Protein AF-A0A9E4ITC6-F1 (afdb_monomer)

Secondary structure (DSSP, 8-state):
-PPPPGGGHHHHHHHHHHHT-SSS-EEEEEE-TT-SSSEEEEEEESSEEEEEE-GGG--EEEEEE-S---S-HHHHHHHHHHHHHHHHHHHHT-TTT-TT-------SEEEEE---TTTS-SSHHHHHHHHHHHHHHHHHHH-SS-EEEE-SS-SS-EEEEE-SS---HHHHHHHH-

Mean predicted aligned error: 4.06 Å

Structure (mmCIF, N/CA/C/O backbone):
data_AF-A0A9E4ITC6-F1
#
_entry.id   AF-A0A9E4ITC6-F1
#
loop_
_atom_site.group_PDB
_atom_site.id
_atom_site.type_symbol
_atom_site.label_atom_id
_atom_site.label_alt_id
_atom_site.label_comp_id
_atom_site.label_asym_id
_atom_site.label_entity_id
_atom_site.label_seq_id
_atom_site.pdbx_PDB_ins_code
_atom_site.Cartn_x
_atom_site.Cartn_y
_atom_site.Cartn_z
_atom_site.occupancy
_atom_site.B_iso_or_equiv
_atom_site.auth_seq_id
_atom_site.auth_comp_id
_atom_site.auth_asym_id
_atom_site.auth_atom_id
_atom_site.pdbx_PDB_model_num
ATOM 1 N N . PRO A 1 1 ? -21.210 -5.929 5.400 1.00 44.38 1 PRO A N 1
ATOM 2 C CA . PRO A 1 1 ? -20.185 -5.189 6.175 1.00 44.38 1 PRO A CA 1
ATOM 3 C C . PRO A 1 1 ? -20.328 -3.692 5.903 1.00 44.38 1 PRO A C 1
ATOM 5 O O . PRO A 1 1 ? -20.248 -3.284 4.749 1.00 44.38 1 PRO A O 1
ATOM 8 N N . GLN A 1 2 ? -20.643 -2.904 6.929 1.00 49.25 2 GLN A N 1
ATOM 9 C CA . GLN A 1 2 ? -20.711 -1.452 6.792 1.00 49.25 2 GLN A CA 1
ATOM 10 C C . GLN A 1 2 ? -19.289 -0.953 6.517 1.00 49.25 2 GLN A C 1
ATOM 12 O O . GLN A 1 2 ? -18.384 -1.233 7.300 1.00 49.25 2 GLN A O 1
ATOM 17 N N . ALA A 1 3 ? -19.074 -0.332 5.356 1.00 65.19 3 ALA A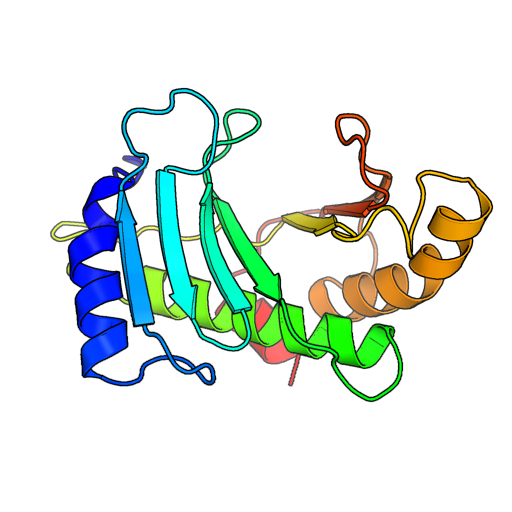 N 1
ATOM 18 C CA . ALA A 1 3 ? -17.779 0.234 5.008 1.00 65.19 3 ALA A CA 1
ATOM 19 C C . ALA A 1 3 ? -17.416 1.306 6.046 1.00 65.19 3 ALA A C 1
ATOM 21 O O . ALA A 1 3 ? -18.260 2.129 6.403 1.00 65.19 3 ALA A O 1
ATOM 22 N N . VAL A 1 4 ? -16.179 1.271 6.542 1.00 74.25 4 VAL A N 1
ATOM 23 C CA . VAL A 1 4 ? -15.629 2.337 7.385 1.00 74.25 4 VAL A CA 1
ATOM 24 C C . VAL A 1 4 ? -15.708 3.633 6.588 1.00 74.25 4 VAL A C 1
ATOM 26 O O . VAL A 1 4 ? -15.171 3.704 5.482 1.00 74.25 4 VAL A O 1
ATOM 2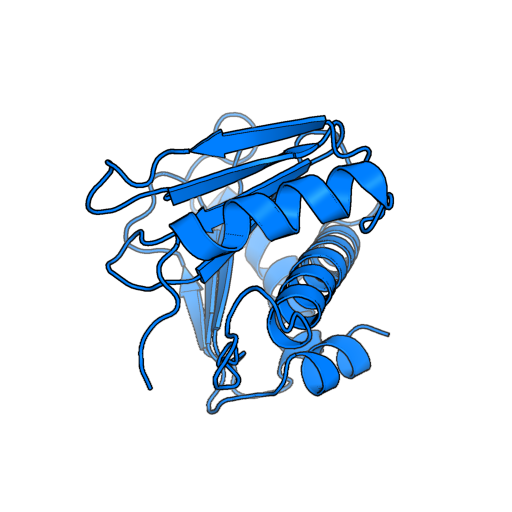9 N N . ALA A 1 5 ? -16.382 4.651 7.125 1.00 85.38 5 ALA A N 1
ATOM 30 C CA . ALA A 1 5 ? -16.365 5.970 6.507 1.00 85.38 5 ALA A CA 1
ATOM 31 C C . ALA A 1 5 ? -14.914 6.481 6.505 1.00 85.38 5 ALA A C 1
ATOM 33 O O . ALA A 1 5 ? -14.310 6.509 7.579 1.00 85.38 5 ALA A O 1
ATOM 34 N N . PRO A 1 6 ? -14.340 6.905 5.365 1.00 86.75 6 PRO A N 1
ATOM 35 C CA . PRO A 1 6 ? -12.931 7.288 5.311 1.00 86.75 6 PRO A CA 1
ATOM 36 C C . PRO A 1 6 ? -12.544 8.349 6.349 1.00 86.75 6 PRO A C 1
ATOM 38 O O . PRO A 1 6 ? -11.506 8.227 6.983 1.00 86.75 6 PRO A O 1
ATOM 41 N N . GLY A 1 7 ? -13.408 9.328 6.635 1.00 88.75 7 GLY A N 1
ATOM 42 C CA . GLY A 1 7 ? -13.143 10.339 7.669 1.00 88.75 7 GLY A CA 1
ATOM 43 C C . GLY A 1 7 ? -12.928 9.778 9.087 1.00 88.75 7 GLY A C 1
ATOM 44 O O . GLY A 1 7 ? -12.278 10.421 9.907 1.00 88.75 7 GLY A O 1
ATOM 45 N N . ALA A 1 8 ? -13.395 8.560 9.382 1.00 89.81 8 ALA A N 1
ATOM 46 C CA . ALA A 1 8 ? -13.205 7.922 10.686 1.00 89.81 8 ALA A CA 1
ATOM 47 C C . ALA A 1 8 ? -11.732 7.580 10.988 1.00 89.81 8 ALA A C 1
ATOM 49 O O . ALA A 1 8 ? -11.373 7.441 12.155 1.00 89.81 8 ALA A O 1
ATOM 50 N N . VAL A 1 9 ? -10.856 7.484 9.975 1.00 92.25 9 VAL A N 1
ATOM 51 C CA . VAL A 1 9 ? -9.416 7.243 10.203 1.00 92.25 9 VAL A CA 1
ATOM 52 C C . VAL A 1 9 ? -8.622 8.507 10.552 1.00 92.25 9 VAL A C 1
ATOM 54 O O . VAL A 1 9 ? -7.488 8.398 11.011 1.00 92.25 9 VAL A O 1
ATOM 57 N N . ILE A 1 10 ? -9.187 9.707 10.391 1.00 94.81 10 ILE A N 1
ATOM 58 C CA . ILE A 1 10 ? -8.503 10.974 10.711 1.00 94.81 10 ILE A CA 1
ATOM 59 C C . ILE A 1 10 ? -8.029 11.033 12.180 1.00 94.81 10 ILE A C 1
ATOM 61 O O . ILE A 1 10 ? -6.829 11.237 12.406 1.00 94.81 10 ILE A O 1
ATOM 65 N N . PRO A 1 11 ? -8.889 10.825 13.204 1.00 94.50 11 PRO A N 1
ATOM 66 C CA . PRO A 1 11 ? -8.442 10.836 14.603 1.00 94.50 11 PRO A CA 1
ATOM 67 C C . PRO A 1 11 ? -7.394 9.752 14.902 1.00 94.50 11 PRO A C 1
ATOM 69 O O . PRO A 1 11 ? -6.461 9.983 15.679 1.00 94.50 11 PRO A O 1
ATOM 72 N N . VAL A 1 12 ? -7.495 8.606 14.225 1.00 94.25 12 VAL A N 1
ATOM 73 C CA . VAL A 1 12 ? -6.558 7.483 14.336 1.00 94.25 12 VAL A CA 1
ATOM 74 C C . VAL A 1 12 ? -5.178 7.862 13.805 1.00 94.25 12 VAL A C 1
ATOM 76 O O . VAL A 1 12 ? -4.176 7.643 14.485 1.00 94.25 12 VAL A O 1
ATOM 79 N N . PHE A 1 13 ? -5.104 8.519 12.648 1.00 96.31 13 PHE A N 1
ATOM 80 C CA . PHE A 1 13 ? -3.845 9.021 12.101 1.00 96.31 13 PHE A CA 1
ATOM 81 C C . PHE A 1 13 ? -3.227 10.133 12.958 1.00 96.31 13 PHE A C 1
ATOM 83 O O . PHE A 1 13 ? -2.016 10.117 13.187 1.00 96.31 13 PHE A O 1
ATOM 90 N N . HIS A 1 14 ? -4.025 11.031 13.544 1.00 97.19 14 HIS A N 1
ATOM 91 C CA . HIS A 1 14 ? -3.498 11.979 14.532 1.00 97.19 14 HIS A CA 1
ATOM 92 C C . HIS A 1 14 ? -2.921 11.280 15.767 1.00 97.19 14 HIS A C 1
ATOM 94 O O . HIS A 1 14 ? -1.914 11.730 16.320 1.00 97.19 14 HIS A O 1
ATOM 100 N N . ARG A 1 15 ? -3.523 10.171 16.211 1.00 95.75 15 ARG A N 1
ATOM 101 C CA . ARG A 1 15 ? -2.957 9.356 17.289 1.00 95.75 15 ARG A CA 1
ATOM 102 C C . ARG A 1 15 ? -1.654 8.687 16.866 1.00 95.75 15 ARG A C 1
ATOM 104 O O . ARG A 1 15 ? -0.694 8.730 17.628 1.00 95.75 15 ARG A O 1
ATOM 111 N N . TRP A 1 16 ? -1.583 8.152 15.650 1.00 97.06 16 TRP A N 1
ATOM 112 C CA . TRP A 1 16 ? -0.355 7.563 15.119 1.00 97.06 16 TRP A CA 1
ATOM 113 C C . TRP A 1 16 ? 0.806 8.560 15.097 1.00 97.06 16 TRP A C 1
ATOM 115 O O . TRP A 1 16 ? 1.915 8.187 15.479 1.00 97.06 16 TRP A O 1
ATOM 125 N N . ILE A 1 17 ? 0.549 9.822 14.728 1.00 97.56 17 ILE A N 1
ATOM 126 C CA . ILE A 1 17 ? 1.540 10.909 14.804 1.00 97.56 17 ILE A CA 1
ATOM 127 C C . ILE A 1 17 ? 2.037 11.085 16.245 1.00 97.56 17 ILE A C 1
ATOM 129 O O . IL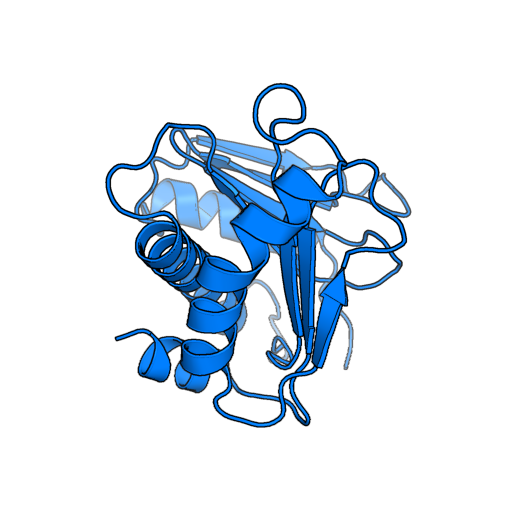E A 1 17 ? 3.243 11.061 16.489 1.00 97.56 17 ILE A O 1
ATOM 133 N N . ARG A 1 18 ? 1.121 11.208 17.218 1.00 97.25 18 ARG A N 1
ATOM 134 C CA . ARG A 1 18 ? 1.483 11.387 18.639 1.00 97.25 18 ARG A CA 1
ATOM 135 C C . ARG A 1 18 ? 2.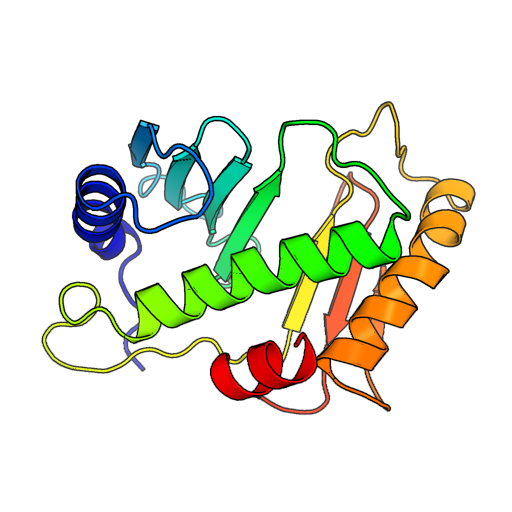289 10.213 19.199 1.00 97.25 18 ARG A C 1
ATOM 137 O O . ARG A 1 18 ? 3.215 10.425 19.974 1.00 97.25 18 ARG A O 1
ATOM 144 N N . GLU A 1 19 ? 1.938 8.993 18.809 1.00 96.62 19 GLU A N 1
ATOM 145 C CA . GLU A 1 19 ? 2.532 7.753 19.323 1.00 96.62 19 GLU A CA 1
ATOM 146 C C . GLU A 1 19 ? 3.760 7.279 18.540 1.00 96.62 19 GLU A C 1
ATOM 148 O O . GLU A 1 19 ? 4.387 6.303 18.946 1.00 96.62 19 GLU A O 1
ATOM 153 N N . ARG A 1 20 ? 4.109 7.939 17.426 1.00 95.69 20 ARG A N 1
ATOM 154 C CA . ARG A 1 20 ? 5.167 7.491 16.499 1.00 95.69 20 ARG A CA 1
ATOM 155 C C . ARG A 1 20 ? 4.945 6.040 16.058 1.00 95.69 20 ARG A C 1
ATOM 157 O O . ARG A 1 20 ? 5.816 5.181 16.147 1.00 95.69 20 ARG A O 1
ATOM 164 N N . ALA A 1 21 ? 3.724 5.776 15.611 1.00 94.38 21 ALA A N 1
ATOM 165 C CA . ALA A 1 21 ? 3.186 4.443 15.355 1.00 94.38 21 ALA A CA 1
ATOM 166 C C . ALA A 1 21 ? 3.669 3.752 14.063 1.00 94.38 21 ALA A C 1
ATOM 168 O O . ALA A 1 21 ? 3.204 2.652 13.752 1.00 94.38 21 ALA A O 1
ATOM 169 N N . ALA A 1 22 ? 4.551 4.395 13.305 1.00 94.56 22 ALA A N 1
ATOM 170 C CA . ALA A 1 22 ? 5.092 3.930 12.034 1.00 94.56 22 ALA A CA 1
ATOM 171 C C . ALA A 1 22 ? 6.617 4.143 12.023 1.00 94.56 22 ALA A C 1
ATOM 173 O O . ALA A 1 22 ? 7.112 4.962 12.802 1.00 94.56 22 ALA A O 1
ATOM 174 N N . PRO A 1 23 ? 7.372 3.418 11.178 1.00 92.44 23 PRO A N 1
ATOM 175 C CA . PRO A 1 23 ? 8.815 3.620 11.073 1.00 92.44 23 PRO A CA 1
ATOM 176 C C . PRO A 1 23 ? 9.178 4.995 10.495 1.00 92.44 23 PRO A C 1
ATOM 178 O O . PRO A 1 23 ? 10.238 5.524 10.818 1.00 92.44 23 PRO A O 1
ATOM 181 N N . GLU A 1 24 ? 8.317 5.575 9.656 1.00 96.00 24 GLU A N 1
ATOM 182 C CA . GLU A 1 24 ? 8.488 6.925 9.123 1.00 96.00 24 GLU A CA 1
ATOM 183 C C . GLU A 1 24 ? 8.176 8.020 10.150 1.00 96.00 24 GLU A C 1
ATOM 185 O O . GLU A 1 24 ? 7.349 7.861 11.053 1.00 96.00 24 GLU A O 1
ATOM 190 N N . MET A 1 25 ? 8.778 9.193 9.954 1.00 97.19 25 MET A N 1
ATOM 191 C CA . MET A 1 25 ? 8.439 10.392 10.713 1.00 97.19 25 MET A CA 1
ATOM 192 C C . MET A 1 25 ? 7.092 10.940 10.238 1.00 97.19 25 MET A C 1
ATOM 194 O O . MET A 1 25 ? 7.030 11.658 9.243 1.00 97.19 25 MET A O 1
ATOM 198 N N . LEU A 1 26 ? 6.015 10.601 10.945 1.00 98.12 26 LEU A N 1
ATOM 199 C CA . LEU A 1 26 ? 4.663 11.093 10.666 1.00 98.12 26 LEU A CA 1
ATOM 200 C C . LEU A 1 26 ? 4.532 12.588 11.017 1.00 98.12 26 LEU A C 1
ATOM 202 O O . LEU A 1 26 ? 4.968 13.007 12.089 1.00 98.12 26 LEU A O 1
ATOM 206 N N . ILE A 1 27 ? 3.934 13.381 10.122 1.00 97.81 27 ILE A N 1
ATOM 207 C CA . ILE A 1 27 ? 3.918 14.853 10.190 1.00 97.81 27 ILE A CA 1
ATOM 208 C C . ILE A 1 27 ? 2.494 15.394 10.324 1.00 97.81 27 ILE A C 1
ATOM 210 O O . ILE A 1 27 ? 2.209 16.104 11.284 1.00 97.81 27 ILE A O 1
ATOM 214 N N . ASP A 1 28 ? 1.615 15.085 9.367 1.00 98.12 28 ASP A N 1
ATOM 215 C CA . ASP A 1 28 ? 0.298 15.728 9.268 1.00 98.12 28 ASP A CA 1
ATOM 216 C C . ASP A 1 28 ? -0.754 14.831 8.597 1.00 98.12 28 ASP A C 1
ATOM 218 O O . ASP A 1 28 ? -0.414 13.836 7.949 1.00 98.12 28 ASP A O 1
ATOM 222 N N . VAL A 1 29 ? -2.029 15.194 8.748 1.00 98.19 29 VAL A N 1
ATOM 223 C CA . VAL A 1 29 ? -3.182 14.520 8.140 1.00 98.19 29 VAL A CA 1
ATOM 224 C C . VAL A 1 29 ? -3.969 15.514 7.287 1.00 98.19 29 VAL A C 1
ATOM 226 O O . VAL A 1 29 ? -4.406 16.547 7.784 1.00 98.19 29 VAL A O 1
ATOM 229 N N . ALA A 1 30 ? -4.202 15.178 6.019 1.00 97.62 30 ALA A N 1
ATOM 230 C CA . ALA A 1 30 ? -5.036 15.959 5.110 1.00 97.62 30 ALA A CA 1
ATOM 231 C C . ALA A 1 30 ? -6.356 15.236 4.798 1.00 97.62 30 ALA A C 1
ATOM 233 O O . ALA A 1 30 ? -6.365 14.045 4.470 1.00 97.62 30 ALA A O 1
ATOM 234 N N . ASP A 1 31 ? -7.457 15.985 4.887 1.00 96.94 31 ASP A N 1
ATOM 235 C CA . ASP A 1 31 ? -8.820 15.525 4.622 1.00 96.94 31 ASP A CA 1
ATOM 236 C C . ASP A 1 31 ? -9.254 15.880 3.191 1.00 96.94 31 ASP A C 1
ATOM 238 O O . ASP A 1 31 ? -9.424 17.046 2.825 1.00 96.94 31 ASP A O 1
ATOM 242 N N . TYR A 1 32 ? -9.448 14.841 2.387 1.00 95.69 32 TYR A N 1
ATOM 243 C CA . TYR A 1 32 ? -9.939 14.884 1.015 1.00 95.69 32 TYR A CA 1
ATOM 244 C C . TYR A 1 32 ? -11.258 14.115 0.851 1.00 95.69 32 TYR A C 1
ATOM 246 O O . TYR A 1 32 ? -11.628 13.754 -0.262 1.00 95.69 32 TYR A O 1
ATOM 254 N N . THR A 1 33 ? -12.015 13.896 1.930 1.00 92.69 33 THR A N 1
ATOM 255 C CA . THR A 1 33 ? -13.290 13.147 1.907 1.00 92.69 33 THR A CA 1
ATOM 256 C C . THR A 1 33 ? -14.377 13.771 1.021 1.00 92.69 33 THR A C 1
ATOM 258 O O . THR A 1 33 ? -15.406 13.156 0.755 1.00 92.69 33 THR A O 1
ATOM 261 N N . HIS A 1 34 ? -14.151 14.992 0.531 1.00 91.25 34 HIS A N 1
ATOM 262 C CA . HIS A 1 34 ? -14.990 15.666 -0.457 1.00 91.25 34 HIS A CA 1
ATOM 263 C C . HIS A 1 34 ? -14.756 15.185 -1.903 1.00 91.25 34 HIS A C 1
ATOM 265 O O . HIS A 1 34 ? -15.526 15.548 -2.793 1.00 91.25 34 HIS A O 1
ATOM 271 N N . LEU A 1 35 ? -13.702 14.406 -2.169 1.00 89.88 35 LEU A N 1
ATOM 272 C CA . LEU A 1 35 ? -13.443 13.809 -3.478 1.00 89.88 35 LEU A CA 1
ATOM 273 C C . LEU A 1 35 ? -14.273 12.530 -3.644 1.00 89.88 35 LEU A C 1
ATOM 275 O O . LEU A 1 35 ? -14.245 11.659 -2.784 1.00 89.88 35 LEU A O 1
ATOM 279 N N . VAL A 1 36 ? -14.997 12.403 -4.758 1.00 81.44 36 VAL A N 1
ATOM 280 C CA . VAL A 1 36 ? -15.920 11.275 -4.998 1.00 81.44 36 VAL A CA 1
ATOM 281 C C . VAL A 1 36 ? -15.170 9.969 -5.284 1.00 81.44 36 VAL A C 1
ATOM 283 O O . VAL A 1 36 ? -15.488 8.950 -4.684 1.00 81.44 36 VAL A O 1
ATOM 286 N N . ASP A 1 37 ? -14.144 10.021 -6.138 1.00 84.44 37 ASP A N 1
ATOM 287 C CA . ASP A 1 37 ? -13.353 8.861 -6.570 1.00 84.44 37 ASP A CA 1
ATOM 288 C C . ASP A 1 37 ? -11.863 9.209 -6.526 1.00 84.44 37 ASP A C 1
ATOM 290 O O . ASP A 1 37 ? -11.270 9.650 -7.514 1.00 84.44 37 ASP A O 1
ATOM 294 N N . GLY A 1 38 ? -11.253 9.081 -5.350 1.00 87.81 38 GLY A N 1
ATOM 295 C CA . GLY A 1 38 ? -9.855 9.453 -5.177 1.00 87.81 38 GLY A CA 1
ATOM 296 C C . GLY A 1 38 ? -9.347 9.317 -3.745 1.00 87.81 38 GLY A C 1
ATOM 297 O O . GLY A 1 38 ? -10.012 8.686 -2.910 1.00 87.81 38 GLY A O 1
ATOM 298 N N . PRO A 1 39 ? -8.188 9.929 -3.440 1.00 92.50 39 PRO A N 1
ATOM 299 C CA . PRO A 1 39 ? -7.631 9.910 -2.098 1.00 92.50 39 PRO A CA 1
ATOM 300 C C . PRO A 1 39 ? -8.612 10.584 -1.143 1.00 92.50 39 PRO A C 1
ATOM 302 O O . PRO A 1 39 ? -9.082 11.682 -1.413 1.00 92.50 39 PRO A O 1
ATOM 305 N N . GLN A 1 40 ? -8.925 9.924 -0.034 1.00 94.75 40 GLN A N 1
ATOM 306 C CA . GLN A 1 40 ? -9.870 10.434 0.958 1.00 94.75 40 GLN A CA 1
ATOM 307 C C . GLN A 1 40 ? -9.159 11.016 2.165 1.00 94.75 40 GLN A C 1
ATOM 309 O O . GLN A 1 40 ? -9.517 12.082 2.647 1.00 94.75 40 GLN A O 1
ATOM 314 N N . VAL A 1 41 ? -8.156 10.305 2.679 1.00 96.50 41 VAL A N 1
ATOM 315 C CA . VAL A 1 41 ? -7.394 10.736 3.851 1.00 96.50 41 VAL A CA 1
ATOM 316 C C . VAL A 1 41 ? -5.930 10.430 3.605 1.00 96.50 41 VAL A C 1
ATOM 318 O O . VAL A 1 41 ? -5.564 9.275 3.389 1.00 96.50 41 VAL A O 1
ATOM 321 N N . LEU A 1 42 ? -5.100 11.468 3.637 1.00 97.69 42 LEU A N 1
ATOM 322 C CA . LEU A 1 42 ? -3.659 11.389 3.422 1.00 97.69 42 LEU A CA 1
ATOM 323 C C . LEU A 1 42 ? -2.940 11.609 4.755 1.00 97.69 42 LEU A C 1
ATOM 325 O O . LEU A 1 42 ? -3.027 12.688 5.331 1.00 97.69 42 LEU A O 1
ATOM 329 N N . LEU A 1 43 ? -2.189 10.613 5.215 1.00 98.50 43 LEU A N 1
ATOM 330 C CA . LEU A 1 43 ? -1.219 10.751 6.299 1.00 98.50 43 LEU A CA 1
ATOM 331 C C . LEU A 1 43 ? 0.164 10.994 5.690 1.00 98.50 43 LEU A C 1
ATOM 333 O O . LEU A 1 43 ? 0.746 10.130 5.025 1.00 98.50 43 LEU A O 1
ATOM 337 N N . VAL A 1 44 ? 0.682 12.197 5.916 1.00 98.25 44 VAL A N 1
ATOM 338 C CA . VAL A 1 44 ? 1.975 12.655 5.416 1.00 98.25 44 VAL A CA 1
ATOM 339 C C . VAL A 1 44 ? 3.061 12.261 6.405 1.00 98.25 44 VAL A C 1
ATOM 341 O O . VAL A 1 44 ? 3.001 12.630 7.577 1.00 98.25 44 VAL A O 1
ATOM 344 N N . ALA A 1 45 ? 4.090 11.567 5.926 1.00 97.94 45 ALA A N 1
ATOM 345 C CA . ALA A 1 45 ? 5.330 11.344 6.662 1.00 97.94 45 ALA A CA 1
ATOM 346 C C . ALA A 1 45 ? 6.518 11.948 5.903 1.00 97.94 45 ALA A C 1
ATOM 348 O O . ALA A 1 45 ? 6.380 12.356 4.750 1.00 97.94 45 ALA A O 1
ATOM 349 N N . HIS A 1 46 ? 7.697 12.040 6.510 1.00 97.00 46 HIS A N 1
ATOM 350 C CA . HIS A 1 46 ? 8.879 12.561 5.822 1.00 97.00 46 HIS A CA 1
ATOM 351 C C . HIS A 1 46 ? 9.301 11.643 4.659 1.00 97.00 46 HIS A C 1
ATOM 353 O O . HIS A 1 46 ? 9.457 12.092 3.521 1.00 97.00 46 HIS A O 1
ATOM 359 N N . GLU A 1 47 ? 9.398 10.340 4.917 1.00 96.88 47 GLU A N 1
ATOM 360 C CA . GLU A 1 47 ? 9.946 9.345 3.994 1.00 96.88 47 GLU A CA 1
ATOM 361 C C . GLU A 1 47 ? 8.905 8.782 3.018 1.00 96.88 47 GLU A C 1
ATOM 363 O O . GLU A 1 47 ? 9.249 8.372 1.903 1.00 96.88 47 GLU A O 1
ATOM 368 N N . ALA A 1 48 ? 7.636 8.759 3.427 1.00 97.06 48 ALA A N 1
ATOM 369 C CA . ALA A 1 48 ? 6.532 8.170 2.681 1.00 97.06 48 ALA A CA 1
ATOM 370 C C . ALA A 1 48 ? 5.191 8.833 3.018 1.00 97.06 48 ALA A C 1
ATOM 372 O O . ALA A 1 48 ? 5.094 9.659 3.917 1.00 97.06 48 ALA A O 1
ATOM 373 N N . ASN A 1 49 ? 4.150 8.478 2.279 1.00 98.00 49 ASN A N 1
ATOM 374 C CA . ASN A 1 49 ? 2.776 8.876 2.542 1.00 98.00 49 ASN A CA 1
ATOM 375 C C . ASN A 1 49 ? 1.896 7.627 2.629 1.00 98.00 49 ASN A C 1
ATOM 377 O O . ASN A 1 49 ? 2.090 6.685 1.855 1.00 98.00 49 ASN A O 1
ATOM 381 N N . TYR A 1 50 ? 0.901 7.664 3.509 1.00 98.25 50 TYR A N 1
ATOM 382 C CA . TYR A 1 50 ? -0.167 6.671 3.594 1.00 98.25 50 TYR A CA 1
ATOM 383 C C . TYR A 1 50 ? -1.475 7.306 3.136 1.00 98.25 50 TYR A C 1
ATOM 385 O O . TYR A 1 50 ? -1.744 8.457 3.473 1.00 98.25 50 TYR A O 1
ATOM 393 N N . VAL A 1 51 ? -2.290 6.582 2.375 1.00 96.88 51 VAL A N 1
ATOM 394 C CA . VAL A 1 51 ? -3.545 7.116 1.833 1.00 96.88 51 VAL A CA 1
ATOM 395 C C . VAL A 1 51 ? -4.658 6.091 1.979 1.00 96.88 51 VAL A C 1
ATOM 397 O O . VAL A 1 51 ? -4.503 4.963 1.517 1.00 96.88 51 VAL A O 1
ATOM 400 N N . ILE A 1 52 ? -5.780 6.489 2.581 1.00 95.12 52 ILE A N 1
ATOM 401 C CA . ILE A 1 52 ? -7.053 5.795 2.370 1.00 95.12 52 ILE A CA 1
ATOM 402 C C . ILE A 1 52 ? -7.611 6.283 1.044 1.00 95.12 52 ILE A C 1
ATOM 404 O O . ILE A 1 52 ? -7.883 7.474 0.886 1.00 95.12 52 ILE A O 1
ATOM 408 N N . ASP A 1 53 ? -7.732 5.370 0.094 1.00 92.62 53 ASP A N 1
ATOM 409 C CA . ASP A 1 53 ? -8.041 5.669 -1.298 1.00 92.62 53 ASP A CA 1
ATOM 410 C C . ASP A 1 53 ? -9.324 4.950 -1.721 1.00 92.62 53 ASP A C 1
ATOM 412 O O . ASP A 1 53 ? -9.548 3.805 -1.326 1.00 92.62 53 ASP A O 1
ATOM 416 N N . LEU A 1 54 ? -10.178 5.639 -2.481 1.00 90.19 54 LEU A N 1
ATOM 417 C CA . LEU A 1 54 ? -11.408 5.084 -3.060 1.00 90.19 54 LEU A CA 1
ATOM 418 C C . LEU A 1 54 ? -11.356 5.012 -4.590 1.00 90.19 54 LEU A C 1
ATOM 420 O O . LEU A 1 54 ? -12.391 4.792 -5.221 1.00 90.19 54 LEU A O 1
ATOM 424 N N . SER A 1 55 ? -10.190 5.225 -5.204 1.00 83.38 55 SER A N 1
ATOM 425 C CA . SER A 1 55 ? -10.065 5.180 -6.659 1.00 83.38 55 SER A CA 1
ATOM 426 C C . SER A 1 55 ? -10.560 3.835 -7.191 1.00 83.38 55 SER A C 1
ATOM 428 O O . SER A 1 55 ? -10.491 2.803 -6.521 1.00 83.38 55 SER A O 1
ATOM 430 N N . GLU A 1 56 ? -11.101 3.850 -8.408 1.00 80.94 56 GLU A N 1
ATOM 431 C CA . GLU A 1 56 ? -11.727 2.673 -9.032 1.00 80.94 56 GLU A CA 1
ATOM 432 C C . GLU A 1 56 ? -12.945 2.124 -8.256 1.00 80.94 56 GLU A C 1
ATOM 434 O O . GLU A 1 56 ? -13.370 0.991 -8.485 1.00 80.94 56 GLU A O 1
ATOM 439 N N . GLY A 1 57 ? -13.521 2.909 -7.337 1.00 80.25 57 GLY A N 1
ATOM 440 C CA . GLY A 1 57 ? -14.682 2.520 -6.535 1.00 80.25 57 GLY A CA 1
ATOM 441 C C . GLY A 1 57 ? -14.375 1.448 -5.486 1.00 80.25 57 GLY A C 1
ATOM 442 O O . GLY A 1 57 ? -15.295 0.798 -4.980 1.00 80.25 57 GLY A O 1
ATOM 443 N N . ARG A 1 58 ? -13.093 1.220 -5.167 1.00 83.81 58 ARG A N 1
ATOM 444 C CA . ARG A 1 58 ? -12.653 0.182 -4.226 1.00 83.81 58 ARG A CA 1
ATOM 445 C C . ARG A 1 58 ? -11.847 0.801 -3.086 1.00 83.81 58 ARG A C 1
ATOM 447 O O . ARG A 1 58 ? -10.726 1.241 -3.317 1.00 83.81 58 ARG A O 1
ATOM 454 N N . PRO A 1 59 ? -12.371 0.792 -1.847 1.00 86.88 59 PRO A N 1
ATOM 455 C CA . PRO A 1 59 ? -11.617 1.263 -0.699 1.00 86.88 59 PRO A CA 1
ATOM 456 C C . PRO A 1 59 ? -10.348 0.445 -0.465 1.00 86.88 59 PRO A C 1
ATOM 458 O O . PRO A 1 59 ? -10.401 -0.783 -0.367 1.00 86.88 59 PRO A O 1
ATOM 461 N N . GLY A 1 60 ? -9.223 1.135 -0.310 1.00 93.06 60 GLY A N 1
ATOM 462 C CA . GLY A 1 60 ? -7.927 0.531 -0.040 1.00 93.06 60 GLY A CA 1
ATOM 463 C C . GLY A 1 60 ? -7.013 1.429 0.785 1.00 93.06 60 GLY A C 1
ATOM 464 O O . GLY A 1 60 ? -7.312 2.591 1.061 1.00 93.06 60 GLY A O 1
ATOM 465 N N . LEU A 1 61 ? -5.880 0.858 1.185 1.00 96.00 61 LEU A N 1
ATOM 466 C CA . LEU A 1 61 ? -4.765 1.583 1.780 1.00 96.00 61 LEU A CA 1
ATOM 467 C C . LEU A 1 61 ? -3.613 1.577 0.777 1.00 96.00 61 LEU A C 1
ATOM 469 O O . LEU A 1 61 ? -3.232 0.520 0.276 1.00 96.00 61 LEU A O 1
ATOM 473 N N . ALA A 1 62 ? -3.038 2.744 0.520 1.00 96.31 62 ALA A N 1
ATOM 474 C CA . ALA A 1 62 ? -1.851 2.895 -0.304 1.00 96.31 62 ALA A CA 1
ATOM 475 C C . ALA A 1 62 ? -0.677 3.423 0.525 1.00 96.31 62 ALA A C 1
ATOM 477 O O . ALA A 1 62 ? -0.845 4.251 1.420 1.00 96.31 62 ALA A O 1
ATOM 478 N N . TYR A 1 63 ? 0.524 2.963 0.180 1.00 97.75 63 TYR A N 1
ATOM 479 C CA . TYR A 1 63 ? 1.793 3.443 0.714 1.00 97.75 63 TYR A CA 1
ATOM 480 C C . TYR A 1 63 ? 2.651 3.945 -0.445 1.00 97.75 63 TYR A C 1
ATOM 482 O O . TYR A 1 63 ? 2.919 3.211 -1.395 1.00 97.75 63 TYR A O 1
ATOM 490 N N . THR A 1 64 ? 3.085 5.201 -0.375 1.00 96.56 64 THR A N 1
ATOM 491 C CA . THR A 1 64 ? 3.924 5.827 -1.401 1.00 96.56 64 THR A CA 1
ATOM 492 C C . THR A 1 64 ? 5.204 6.350 -0.781 1.00 96.56 64 THR A C 1
ATOM 494 O O . THR A 1 64 ? 5.200 7.362 -0.084 1.00 96.56 64 THR A O 1
ATOM 497 N N . ARG A 1 65 ? 6.323 5.686 -1.072 1.00 95.12 65 ARG A N 1
ATOM 498 C CA . ARG A 1 65 ? 7.649 6.142 -0.651 1.00 95.12 65 ARG A CA 1
ATOM 499 C C . ARG A 1 65 ? 8.110 7.329 -1.502 1.00 95.12 65 ARG A C 1
ATOM 501 O O . ARG A 1 65 ? 7.952 7.303 -2.721 1.00 95.12 65 ARG A O 1
ATOM 508 N N . LYS A 1 66 ? 8.682 8.348 -0.857 1.00 94.00 66 LYS A N 1
ATOM 509 C CA . LYS A 1 66 ? 9.134 9.604 -1.487 1.00 94.00 66 LYS A CA 1
ATOM 510 C C . LYS A 1 66 ? 10.648 9.707 -1.602 1.00 94.00 66 LYS A C 1
ATOM 512 O O . LYS A 1 66 ? 11.151 10.309 -2.543 1.00 94.00 66 LYS A O 1
ATOM 517 N N . LEU A 1 67 ? 11.372 9.134 -0.645 1.00 93.00 67 LEU A N 1
ATOM 518 C CA . LEU A 1 67 ? 12.833 9.148 -0.660 1.00 93.00 67 LEU A CA 1
ATOM 519 C C . LEU A 1 67 ? 13.399 7.972 -1.479 1.00 93.00 67 LEU A C 1
ATOM 521 O O . LEU A 1 67 ? 12.665 7.021 -1.772 1.00 93.00 67 LEU A O 1
ATOM 525 N N . PRO A 1 68 ? 14.699 7.982 -1.830 1.00 90.00 68 PRO A N 1
ATOM 526 C CA . PRO A 1 68 ? 15.406 6.821 -2.376 1.00 90.00 68 PRO A CA 1
ATOM 527 C C . PRO A 1 68 ? 15.565 5.703 -1.342 1.00 90.00 68 PRO A C 1
ATOM 529 O O . PRO A 1 68 ? 15.728 5.970 -0.148 1.00 90.00 68 PRO A O 1
ATOM 532 N N . ALA A 1 69 ? 15.445 4.449 -1.774 1.00 90.12 69 ALA A N 1
ATOM 533 C CA . ALA A 1 69 ? 15.711 3.271 -0.948 1.00 90.12 69 ALA A CA 1
ATOM 534 C C . ALA A 1 69 ? 16.903 2.530 -1.544 1.00 90.12 69 ALA A C 1
ATOM 536 O O . ALA A 1 69 ? 16.984 2.395 -2.766 1.00 90.12 69 ALA A O 1
ATOM 537 N N . GLU A 1 70 ? 17.798 2.059 -0.688 1.00 91.81 70 GLU A N 1
ATOM 538 C CA . GLU A 1 70 ? 18.959 1.282 -1.106 1.00 91.81 70 GLU A CA 1
ATOM 539 C C . GLU A 1 70 ? 18.588 -0.175 -1.401 1.00 91.81 70 GLU A C 1
ATOM 541 O O . GLU A 1 70 ? 17.522 -0.660 -1.014 1.00 91.81 70 GLU A O 1
ATOM 546 N N . GLY A 1 71 ? 19.489 -0.865 -2.097 1.00 95.06 71 GLY A N 1
ATOM 547 C CA . GLY A 1 71 ? 19.378 -2.289 -2.383 1.00 95.06 71 GLY A CA 1
ATOM 548 C C . GLY A 1 71 ? 18.572 -2.643 -3.641 1.00 95.06 71 GLY A C 1
ATOM 549 O O . GLY A 1 71 ? 18.031 -1.770 -4.337 1.00 95.06 71 GLY A O 1
ATOM 550 N N . PRO A 1 72 ? 18.512 -3.946 -3.966 1.00 95.88 72 PRO A N 1
ATOM 551 C CA . PRO A 1 72 ? 17.766 -4.463 -5.104 1.00 95.88 72 PRO A CA 1
ATOM 552 C C . PRO A 1 72 ? 16.290 -4.065 -5.052 1.00 95.88 72 PRO A C 1
ATOM 554 O O . PRO A 1 72 ? 15.667 -4.024 -3.990 1.00 95.88 72 PRO A O 1
ATOM 557 N N . LEU A 1 73 ? 15.689 -3.815 -6.219 1.00 94.62 73 LEU A N 1
ATOM 558 C CA . LEU A 1 73 ? 14.283 -3.415 -6.290 1.00 94.62 73 LEU A CA 1
ATOM 559 C C . LEU A 1 73 ? 13.358 -4.439 -5.613 1.00 94.62 73 LEU A C 1
ATOM 561 O O . LEU A 1 73 ? 12.462 -4.029 -4.889 1.00 94.62 73 LEU A O 1
ATOM 565 N N . ALA A 1 74 ? 13.595 -5.743 -5.784 1.00 95.75 74 ALA A N 1
ATOM 566 C CA . ALA A 1 74 ? 12.769 -6.783 -5.166 1.00 95.75 74 ALA A CA 1
ATOM 567 C C . ALA A 1 74 ? 12.745 -6.676 -3.628 1.00 95.75 74 ALA A C 1
ATOM 569 O O . ALA A 1 74 ? 11.675 -6.693 -3.024 1.00 95.75 74 ALA A O 1
ATOM 570 N N . GLU A 1 75 ? 13.902 -6.469 -2.995 1.00 96.00 75 GLU A N 1
ATOM 571 C CA . GLU A 1 75 ? 14.004 -6.288 -1.541 1.00 96.00 75 GLU A CA 1
ATOM 572 C C . GLU A 1 75 ? 13.286 -5.018 -1.076 1.00 96.00 75 GLU A C 1
ATOM 574 O O . GLU A 1 75 ? 12.555 -5.027 -0.085 1.00 96.00 75 GLU A O 1
ATOM 579 N N . ARG A 1 76 ? 13.417 -3.930 -1.841 1.00 95.81 76 ARG A N 1
ATOM 580 C CA . ARG A 1 76 ? 12.705 -2.677 -1.568 1.00 95.81 76 ARG A CA 1
ATOM 581 C C . ARG A 1 76 ? 11.190 -2.829 -1.679 1.00 95.81 76 ARG A C 1
ATOM 583 O O . ARG A 1 76 ? 10.466 -2.221 -0.893 1.00 95.81 76 ARG A O 1
ATOM 590 N N . LEU A 1 77 ? 10.705 -3.618 -2.640 1.00 96.44 77 LEU A N 1
ATOM 591 C CA . LEU A 1 77 ? 9.280 -3.916 -2.786 1.00 96.44 77 LEU A CA 1
ATOM 592 C C . LEU A 1 77 ? 8.757 -4.734 -1.603 1.00 96.44 77 LEU A C 1
ATOM 594 O O . LEU A 1 77 ? 7.706 -4.403 -1.059 1.00 96.44 77 LEU A O 1
ATOM 598 N N . LEU A 1 78 ? 9.508 -5.745 -1.163 1.00 96.31 78 LEU A N 1
ATOM 599 C CA . LEU A 1 78 ? 9.176 -6.538 0.024 1.00 96.31 78 LEU A CA 1
ATOM 600 C C . LEU A 1 78 ? 9.129 -5.670 1.289 1.00 96.31 78 LEU A C 1
ATOM 602 O O . LEU A 1 78 ? 8.195 -5.786 2.084 1.00 96.31 78 LEU A O 1
ATOM 606 N N . ALA A 1 79 ? 10.093 -4.762 1.454 1.00 95.75 79 ALA A N 1
ATOM 607 C CA . ALA A 1 79 ? 10.110 -3.816 2.564 1.00 95.75 79 ALA A CA 1
ATOM 608 C C . ALA A 1 79 ? 8.891 -2.877 2.534 1.00 95.75 79 ALA A C 1
ATOM 610 O O . ALA A 1 79 ? 8.216 -2.719 3.551 1.00 95.75 79 ALA A O 1
ATOM 611 N N . ALA A 1 80 ? 8.560 -2.309 1.370 1.00 96.81 80 ALA A N 1
ATOM 612 C CA . ALA A 1 80 ? 7.386 -1.451 1.209 1.00 96.81 80 ALA A CA 1
ATOM 613 C C . ALA A 1 80 ? 6.071 -2.206 1.479 1.00 96.81 80 ALA A C 1
ATOM 615 O O . ALA A 1 80 ? 5.201 -1.692 2.180 1.00 96.81 80 ALA A O 1
ATOM 616 N N . ALA A 1 81 ? 5.944 -3.444 0.989 1.00 97.56 81 ALA A N 1
ATOM 617 C CA . ALA A 1 81 ? 4.787 -4.294 1.261 1.00 97.56 81 ALA A CA 1
ATOM 618 C C . ALA A 1 81 ? 4.648 -4.594 2.759 1.00 97.56 81 ALA A C 1
ATOM 620 O O . ALA A 1 81 ? 3.547 -4.525 3.300 1.00 97.56 81 ALA A O 1
ATOM 621 N N . ARG A 1 82 ? 5.759 -4.852 3.462 1.00 97.19 82 ARG A N 1
ATOM 622 C CA . ARG A 1 82 ? 5.748 -5.070 4.915 1.00 97.19 82 ARG A CA 1
ATOM 623 C C . ARG A 1 82 ? 5.224 -3.845 5.666 1.00 97.19 82 ARG A C 1
ATOM 625 O O . ARG A 1 82 ? 4.396 -4.001 6.559 1.00 97.19 82 ARG A O 1
ATOM 632 N N . VAL A 1 83 ? 5.671 -2.644 5.294 1.00 97.44 83 VAL A N 1
ATOM 633 C CA . VAL A 1 83 ? 5.200 -1.385 5.899 1.00 97.44 83 VAL A CA 1
ATOM 634 C C . VAL A 1 83 ? 3.709 -1.169 5.629 1.00 97.44 83 VAL A C 1
ATOM 636 O O . VAL A 1 83 ? 2.947 -0.924 6.564 1.00 97.44 83 VAL A O 1
ATOM 639 N N . LEU A 1 84 ? 3.273 -1.343 4.378 1.00 97.94 84 LEU A N 1
ATOM 640 C CA . LEU A 1 84 ? 1.869 -1.219 3.987 1.00 97.94 84 LEU A CA 1
ATOM 641 C C . LEU A 1 84 ? 0.962 -2.177 4.773 1.00 97.94 84 LEU A C 1
ATOM 643 O O . LEU A 1 84 ? -0.038 -1.755 5.352 1.00 97.94 84 LEU A O 1
ATOM 647 N N . LEU A 1 85 ? 1.320 -3.462 4.820 1.00 97.94 85 LEU A N 1
ATOM 648 C CA . LEU A 1 85 ? 0.531 -4.483 5.510 1.00 97.94 85 LEU A CA 1
ATOM 649 C C . LEU A 1 85 ? 0.525 -4.265 7.028 1.00 97.94 85 LEU A C 1
ATOM 651 O O . LEU A 1 85 ? -0.504 -4.467 7.669 1.00 97.94 85 LEU A O 1
ATOM 655 N N . ALA A 1 86 ? 1.640 -3.814 7.613 1.00 97.50 86 ALA A N 1
ATOM 656 C CA . ALA A 1 86 ? 1.708 -3.484 9.034 1.00 97.50 86 ALA A CA 1
ATOM 657 C C . ALA A 1 86 ? 0.795 -2.302 9.391 1.00 97.50 86 ALA A C 1
ATOM 659 O O . ALA A 1 86 ? 0.105 -2.358 10.411 1.00 97.50 86 ALA A O 1
ATOM 660 N N . ALA A 1 87 ? 0.744 -1.273 8.540 1.00 96.94 87 ALA A N 1
ATOM 661 C CA . ALA A 1 87 ? -0.182 -0.155 8.693 1.00 96.94 87 ALA A CA 1
ATOM 662 C C . ALA A 1 87 ? -1.644 -0.610 8.549 1.00 96.94 87 ALA A C 1
ATOM 664 O O . ALA A 1 87 ? -2.469 -0.287 9.403 1.00 96.94 87 ALA A O 1
ATOM 665 N N . GLY A 1 88 ? -1.957 -1.427 7.538 1.00 95.75 88 GLY A N 1
ATOM 666 C CA . GLY A 1 88 ? -3.292 -2.007 7.366 1.00 95.75 88 GLY A CA 1
ATOM 667 C C . GLY A 1 88 ? -3.736 -2.794 8.600 1.00 95.75 88 GLY A C 1
ATOM 668 O O . GLY A 1 88 ? -4.802 -2.529 9.151 1.00 95.75 88 GLY A O 1
ATOM 669 N N . ARG A 1 89 ? -2.872 -3.679 9.110 1.00 95.00 89 ARG A N 1
ATOM 670 C CA . ARG A 1 89 ? -3.140 -4.467 10.319 1.00 95.00 89 ARG A CA 1
ATOM 671 C C . ARG A 1 89 ? -3.369 -3.576 11.539 1.00 95.00 89 ARG A C 1
ATOM 673 O O . ARG A 1 89 ? -4.246 -3.855 12.351 1.00 95.00 89 ARG A O 1
ATOM 680 N N . ARG A 1 90 ? -2.589 -2.499 11.682 1.00 94.00 90 ARG A N 1
ATOM 681 C CA . ARG A 1 90 ? -2.767 -1.547 12.784 1.00 94.00 90 ARG A CA 1
ATOM 682 C C . ARG A 1 90 ? -4.138 -0.875 12.720 1.00 94.00 90 ARG A C 1
ATOM 684 O O . ARG A 1 90 ? -4.751 -0.710 13.767 1.00 94.00 90 ARG A O 1
ATOM 691 N N . LEU A 1 91 ? -4.627 -0.531 11.526 1.00 92.62 91 LEU A N 1
ATOM 692 C CA . LEU A 1 91 ? -5.980 0.006 11.368 1.00 92.62 91 LEU A CA 1
ATOM 693 C C . LEU A 1 91 ? -7.054 -1.037 11.716 1.00 92.62 91 LEU A C 1
ATOM 695 O O . LEU A 1 91 ? -7.999 -0.696 12.416 1.00 92.62 91 LEU A O 1
ATOM 699 N N . GLU A 1 92 ? -6.907 -2.300 11.294 1.00 91.69 92 GLU A N 1
ATOM 700 C CA . GLU A 1 92 ? -7.859 -3.381 11.635 1.00 91.69 92 GLU A CA 1
ATOM 701 C C . GLU A 1 92 ? -7.993 -3.610 13.151 1.00 91.69 92 GLU A C 1
ATOM 703 O O . GLU A 1 92 ? -9.040 -4.042 13.638 1.00 91.69 92 GLU A O 1
ATOM 708 N N . GLN A 1 93 ? -6.923 -3.338 13.902 1.00 88.44 93 GLN A N 1
ATOM 709 C CA . GLN A 1 93 ? -6.852 -3.496 15.358 1.00 88.44 93 GLN A CA 1
ATOM 710 C C . GLN A 1 93 ? -7.332 -2.254 16.124 1.00 88.44 93 GLN A C 1
ATOM 712 O O . GLN A 1 93 ? -7.397 -2.276 17.355 1.00 88.44 93 GLN A O 1
ATOM 717 N N . ASP A 1 94 ? -7.664 -1.176 15.417 1.00 88.06 94 ASP A N 1
ATOM 718 C CA . ASP A 1 94 ? -8.003 0.104 16.012 1.00 88.06 94 ASP A CA 1
ATOM 719 C C . ASP A 1 94 ? -9.500 0.208 16.340 1.00 88.06 94 ASP A C 1
ATOM 721 O O . ASP A 1 94 ? -10.357 0.309 15.460 1.00 88.06 94 ASP A O 1
ATOM 725 N N . ALA A 1 95 ? -9.821 0.209 17.634 1.00 81.06 95 ALA A N 1
ATOM 726 C CA . ALA A 1 95 ? -11.200 0.264 18.112 1.00 81.06 95 ALA A CA 1
ATOM 727 C C . ALA A 1 95 ? -11.923 1.589 17.789 1.00 81.06 95 ALA A C 1
ATOM 729 O O . ALA A 1 95 ? -13.152 1.609 17.775 1.00 81.06 95 ALA A O 1
ATOM 730 N N . GLU A 1 96 ? -11.203 2.689 17.523 1.00 79.44 96 GLU A N 1
ATOM 731 C CA . GLU A 1 96 ? -11.829 3.977 17.176 1.00 79.44 96 GLU A CA 1
ATOM 732 C C . GLU A 1 96 ? -12.332 4.007 15.729 1.00 79.44 96 GLU A C 1
ATOM 734 O O . GLU A 1 96 ? -13.331 4.664 15.441 1.00 79.44 96 GLU A O 1
ATOM 739 N N . VAL A 1 97 ? -11.684 3.259 14.828 1.00 76.75 97 VAL A N 1
ATOM 740 C CA . VAL A 1 97 ? -12.084 3.176 13.413 1.00 76.75 97 VAL A CA 1
ATOM 741 C C . VAL A 1 97 ? -13.450 2.496 13.268 1.00 76.75 97 VAL A C 1
ATOM 743 O O . VAL A 1 97 ? -14.222 2.831 12.371 1.00 76.75 97 VAL A O 1
ATOM 746 N N . MET A 1 98 ? -13.773 1.559 14.166 1.00 70.62 98 MET A N 1
ATOM 747 C CA . MET A 1 98 ? -15.060 0.863 14.216 1.00 70.62 98 MET A CA 1
ATOM 748 C C . MET A 1 98 ? -15.506 0.598 15.666 1.00 70.62 98 MET A C 1
ATOM 750 O O . MET A 1 98 ? -15.328 -0.509 16.174 1.00 70.62 98 MET A O 1
ATOM 754 N N . PRO A 1 99 ? -16.195 1.549 16.321 1.00 63.22 99 PRO A N 1
ATOM 755 C CA . PRO A 1 99 ? -16.607 1.411 17.724 1.00 63.22 99 PRO A CA 1
ATOM 756 C C . PRO A 1 99 ? -17.541 0.220 18.014 1.00 63.22 99 PRO A C 1
ATOM 758 O O . PRO A 1 99 ? -17.635 -0.231 19.153 1.00 63.22 99 PRO A O 1
ATOM 761 N N . ALA A 1 100 ? -18.245 -0.287 16.993 1.00 63.59 100 ALA A N 1
ATOM 762 C CA . ALA A 1 100 ? -19.250 -1.350 17.107 1.00 63.59 100 ALA A CA 1
ATOM 763 C C . ALA A 1 100 ? -18.948 -2.599 16.251 1.00 63.59 100 ALA A C 1
ATOM 765 O O . ALA A 1 100 ? -19.831 -3.430 16.042 1.00 63.59 100 ALA A O 1
ATOM 766 N N . GLY A 1 101 ? -17.730 -2.748 15.718 1.00 64.88 101 GLY A N 1
ATOM 767 C CA . GLY A 1 101 ? -17.411 -3.872 14.836 1.00 64.88 101 GLY A CA 1
ATOM 768 C C . GLY A 1 101 ? -15.925 -4.034 14.540 1.00 64.88 101 GLY A C 1
ATOM 769 O O . GLY A 1 101 ? -15.082 -3.337 15.087 1.00 64.88 101 GLY A O 1
ATOM 770 N N . ARG A 1 102 ? -15.605 -4.977 13.654 1.00 71.38 102 ARG A N 1
ATOM 771 C CA . ARG A 1 102 ? -14.267 -5.131 13.074 1.00 71.38 102 ARG A CA 1
ATOM 772 C C . ARG A 1 102 ? -14.387 -4.992 11.567 1.00 71.38 102 ARG A C 1
ATOM 774 O O . ARG A 1 102 ? -15.302 -5.569 10.977 1.00 71.38 102 ARG A O 1
ATOM 781 N N . PHE A 1 103 ? -13.479 -4.244 10.958 1.00 84.56 103 PHE A N 1
ATOM 782 C CA . PHE A 1 103 ? -13.277 -4.294 9.516 1.00 84.56 103 PHE A CA 1
ATOM 783 C C . PHE A 1 103 ? -11.984 -5.063 9.235 1.00 84.56 103 PHE A C 1
ATOM 785 O O . PHE A 1 103 ? -11.117 -5.163 10.101 1.00 84.56 103 PHE A O 1
ATOM 792 N N . ALA A 1 104 ? -11.892 -5.638 8.041 1.00 89.69 104 ALA A N 1
ATOM 793 C CA . ALA A 1 104 ? -10.700 -6.334 7.592 1.00 89.69 104 ALA A CA 1
ATOM 794 C C . ALA A 1 104 ? -10.457 -6.032 6.116 1.00 89.69 104 ALA A C 1
ATOM 796 O O . ALA A 1 104 ? -11.400 -5.974 5.318 1.00 89.69 104 ALA A O 1
ATOM 797 N N . PHE A 1 105 ? -9.193 -5.867 5.756 1.00 93.19 105 PHE A N 1
ATOM 798 C CA . PHE A 1 105 ? -8.743 -5.912 4.381 1.00 93.19 105 PHE A CA 1
ATOM 799 C C . PHE A 1 105 ? -8.816 -7.360 3.894 1.00 93.19 105 PHE A C 1
ATOM 801 O O . PHE A 1 105 ? -8.490 -8.304 4.612 1.00 93.19 105 PHE A O 1
ATOM 808 N N . ARG A 1 106 ? -9.251 -7.554 2.647 1.00 93.75 106 ARG A N 1
ATOM 809 C CA . ARG A 1 106 ? -9.375 -8.902 2.069 1.00 93.75 106 ARG A CA 1
ATOM 810 C C . ARG A 1 106 ? -8.023 -9.590 1.867 1.00 93.75 106 ARG A C 1
ATOM 812 O O . ARG A 1 106 ? -7.953 -10.816 1.904 1.00 93.75 106 ARG A O 1
ATOM 819 N N . GLY A 1 107 ? -6.983 -8.798 1.605 1.00 95.25 107 GLY A N 1
ATOM 820 C CA . GLY A 1 107 ? -5.611 -9.255 1.397 1.00 95.25 107 GLY A CA 1
ATOM 821 C C . GLY A 1 107 ? -5.381 -10.098 0.140 1.00 95.25 107 GLY A C 1
ATOM 822 O O . GLY A 1 107 ? -4.256 -10.526 -0.073 1.00 95.25 107 GLY A O 1
ATOM 823 N N . ASP A 1 108 ? -6.384 -10.329 -0.710 1.00 95.81 108 ASP A N 1
ATOM 824 C CA . ASP A 1 108 ? -6.253 -11.081 -1.967 1.00 95.81 108 ASP A CA 1
ATOM 825 C C . ASP A 1 108 ? -5.725 -10.254 -3.140 1.00 95.81 108 ASP A C 1
ATOM 827 O O . ASP A 1 108 ? -5.471 -10.814 -4.203 1.00 95.81 108 ASP A O 1
ATOM 831 N N . GLU A 1 109 ? -5.557 -8.944 -2.977 1.00 95.56 109 GLU A N 1
ATOM 832 C CA . GLU A 1 109 ? -5.098 -8.070 -4.049 1.00 95.56 109 GLU A CA 1
ATOM 833 C C . GLU A 1 109 ? -4.160 -6.976 -3.531 1.00 95.56 109 GLU A C 1
ATOM 835 O O . GLU A 1 109 ? -4.437 -6.326 -2.521 1.00 95.56 109 GLU A O 1
ATOM 840 N N . ILE A 1 110 ? -3.060 -6.756 -4.251 1.00 95.75 110 ILE A N 1
ATOM 841 C CA . ILE A 1 110 ? -2.151 -5.623 -4.061 1.00 95.75 110 ILE A CA 1
ATOM 842 C C . ILE A 1 110 ? -1.709 -5.102 -5.427 1.00 95.75 110 ILE 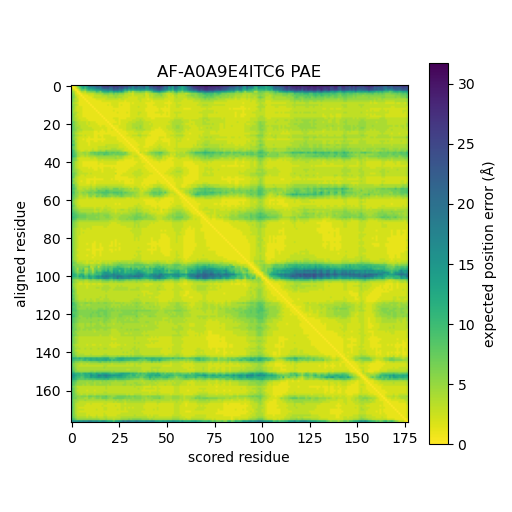A C 1
ATOM 844 O O . ILE A 1 110 ? -1.464 -5.874 -6.353 1.00 95.75 110 ILE A O 1
ATOM 848 N N . ALA A 1 111 ? -1.595 -3.784 -5.561 1.00 94.94 111 ALA A N 1
ATOM 849 C CA . ALA A 1 111 ? -1.074 -3.150 -6.763 1.00 94.94 111 ALA A CA 1
ATOM 850 C C . ALA A 1 111 ? 0.272 -2.478 -6.479 1.00 94.94 111 ALA A C 1
ATOM 852 O O . ALA A 1 111 ? 0.469 -1.850 -5.438 1.00 94.94 111 ALA A O 1
ATOM 853 N N . LEU A 1 112 ? 1.187 -2.584 -7.439 1.00 95.69 112 L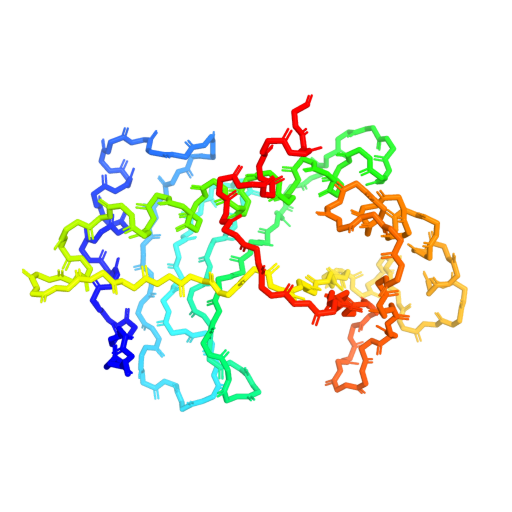EU A N 1
ATOM 854 C CA . LEU A 1 112 ? 2.438 -1.845 -7.470 1.00 95.69 112 LEU A CA 1
ATOM 855 C C . LEU A 1 112 ? 2.389 -0.810 -8.588 1.00 95.69 112 LEU A C 1
ATOM 857 O O . LEU A 1 112 ? 2.130 -1.157 -9.738 1.00 95.69 112 LEU A O 1
ATOM 861 N N . VAL A 1 113 ? 2.744 0.433 -8.270 1.00 94.69 113 VAL A N 1
ATOM 862 C CA . VAL A 1 113 ? 2.874 1.516 -9.247 1.00 94.69 113 VAL A CA 1
ATOM 863 C C . VAL A 1 113 ? 4.260 2.141 -9.140 1.00 94.69 113 VAL A C 1
ATOM 865 O O . VAL A 1 113 ? 4.693 2.530 -8.054 1.00 94.69 113 VAL A O 1
ATOM 868 N N . ALA A 1 114 ? 4.956 2.283 -10.268 1.00 94.19 114 ALA A N 1
ATOM 869 C CA . ALA A 1 114 ? 6.142 3.125 -10.337 1.00 94.19 114 ALA A CA 1
ATOM 870 C C . ALA A 1 114 ? 5.705 4.592 -10.454 1.00 94.19 114 ALA A C 1
ATOM 872 O O . ALA A 1 114 ? 5.157 5.017 -11.470 1.00 94.19 114 ALA A O 1
ATOM 873 N N . ASN A 1 115 ? 5.904 5.361 -9.383 1.00 91.25 115 ASN A N 1
ATOM 874 C CA . ASN A 1 115 ? 5.354 6.714 -9.283 1.00 91.25 115 ASN A CA 1
ATOM 875 C C . ASN A 1 115 ? 6.056 7.743 -10.175 1.00 91.25 115 ASN A C 1
ATOM 877 O O . ASN A 1 115 ? 5.395 8.625 -10.719 1.00 91.25 115 ASN A O 1
ATOM 881 N N . ASP A 1 116 ? 7.374 7.633 -10.335 1.00 90.12 116 ASP A N 1
ATOM 882 C CA . ASP A 1 116 ? 8.156 8.573 -11.132 1.00 90.12 116 ASP A CA 1
ATOM 883 C C . ASP A 1 116 ? 8.183 8.144 -12.607 1.00 90.12 116 ASP A C 1
ATOM 885 O O . ASP A 1 116 ? 8.892 7.214 -12.994 1.00 90.12 116 ASP A O 1
ATOM 889 N N . ARG A 1 117 ? 7.409 8.847 -13.439 1.00 91.69 117 ARG A N 1
ATOM 890 C CA . ARG A 1 117 ? 7.302 8.598 -14.885 1.00 91.69 117 ARG A CA 1
ATOM 891 C C . ARG A 1 117 ? 8.542 9.024 -15.672 1.00 91.69 117 ARG A C 1
ATOM 893 O O . ARG A 1 117 ? 8.688 8.583 -16.809 1.00 91.69 117 ARG A O 1
ATOM 900 N N . LEU A 1 118 ? 9.405 9.872 -15.106 1.00 91.12 118 LEU A N 1
ATOM 901 C CA . LEU A 1 118 ? 10.681 10.230 -15.724 1.00 91.12 118 LEU A CA 1
ATOM 902 C C . LEU A 1 118 ? 11.661 9.057 -15.622 1.00 91.12 118 LEU A C 1
ATOM 904 O O . LEU A 1 118 ? 12.351 8.747 -16.589 1.00 91.12 118 LEU A O 1
ATOM 908 N N . VAL A 1 119 ? 11.679 8.378 -14.472 1.00 88.56 119 VAL A N 1
ATOM 909 C CA . VAL A 1 119 ? 12.547 7.215 -14.223 1.00 88.56 119 VAL A CA 1
ATOM 910 C C . VAL A 1 119 ? 11.947 5.919 -14.780 1.00 88.56 119 VAL A C 1
ATOM 912 O O . VAL A 1 119 ? 12.670 5.080 -15.314 1.00 88.56 119 VAL A O 1
ATOM 915 N N . ALA A 1 120 ? 10.628 5.749 -14.680 1.00 91.75 120 ALA A N 1
ATOM 916 C CA . ALA A 1 120 ? 9.895 4.571 -15.138 1.00 91.75 120 ALA A CA 1
ATOM 917 C C . ALA A 1 120 ? 8.759 4.972 -16.102 1.00 91.75 120 ALA A C 1
ATOM 919 O O . ALA A 1 120 ? 7.576 4.928 -15.740 1.00 91.75 120 ALA A O 1
ATOM 920 N N . PRO A 1 121 ? 9.087 5.385 -17.342 1.00 93.62 121 PRO A N 1
ATOM 921 C CA . PRO A 1 121 ? 8.079 5.726 -18.337 1.00 93.62 121 PRO A CA 1
ATOM 922 C C . PRO A 1 121 ? 7.280 4.483 -18.741 1.00 93.62 121 PRO A C 1
ATOM 924 O O . PRO A 1 121 ? 7.818 3.375 -18.791 1.00 93.62 121 PRO A O 1
ATOM 927 N N . ARG A 1 122 ? 6.000 4.660 -19.095 1.00 92.69 122 ARG A N 1
ATOM 928 C CA . ARG A 1 122 ? 5.121 3.567 -19.542 1.00 92.69 122 ARG A CA 1
ATOM 929 C C . ARG A 1 122 ? 5.567 3.033 -20.908 1.00 92.69 122 ARG A C 1
ATOM 931 O O . ARG A 1 122 ? 5.095 3.468 -21.952 1.00 92.69 122 ARG A O 1
ATOM 938 N N . THR A 1 123 ? 6.508 2.098 -20.881 1.00 93.62 123 THR A N 1
ATOM 939 C CA . THR A 1 123 ? 7.122 1.451 -22.044 1.00 93.62 123 THR A CA 1
ATOM 940 C C . THR A 1 123 ? 7.248 -0.047 -21.787 1.00 93.62 123 THR A C 1
ATOM 942 O O . THR A 1 123 ? 7.353 -0.472 -20.635 1.00 93.62 123 THR A O 1
ATOM 945 N N . ALA A 1 124 ? 7.307 -0.850 -22.853 1.00 93.31 124 ALA A N 1
ATOM 946 C CA . ALA A 1 124 ? 7.510 -2.296 -22.734 1.00 93.31 124 ALA A CA 1
ATOM 947 C C . ALA A 1 124 ? 8.818 -2.648 -21.997 1.00 93.31 124 ALA A C 1
ATOM 949 O O . ALA A 1 124 ? 8.865 -3.617 -21.246 1.00 93.31 124 ALA A O 1
ATOM 950 N N . ALA A 1 125 ? 9.866 -1.833 -22.163 1.00 94.19 125 ALA A N 1
ATOM 951 C CA . ALA A 1 125 ? 11.141 -2.019 -21.474 1.00 94.19 125 ALA A CA 1
ATOM 952 C C . ALA A 1 125 ? 11.023 -1.798 -19.955 1.00 94.19 125 ALA A C 1
ATOM 954 O O . ALA A 1 125 ? 11.522 -2.612 -19.179 1.00 94.19 125 ALA A O 1
ATOM 955 N N . ALA A 1 126 ? 10.334 -0.734 -19.522 1.00 94.06 126 ALA A N 1
ATOM 956 C CA . ALA A 1 126 ? 10.098 -0.482 -18.100 1.00 94.06 126 ALA A CA 1
ATOM 957 C C . ALA A 1 126 ? 9.221 -1.574 -17.470 1.00 94.06 126 ALA A C 1
ATOM 959 O O . ALA A 1 126 ? 9.504 -2.036 -16.368 1.00 94.06 126 ALA A O 1
ATOM 960 N N . GLU A 1 127 ? 8.194 -2.031 -18.190 1.00 94.44 127 GLU A N 1
ATOM 961 C CA . GLU A 1 127 ? 7.352 -3.142 -17.745 1.00 94.44 127 GLU A CA 1
ATOM 962 C C . GLU A 1 127 ? 8.170 -4.433 -17.576 1.00 94.44 127 GLU A C 1
ATOM 964 O O . GLU A 1 127 ? 8.119 -5.063 -16.518 1.00 94.44 127 GLU A O 1
ATOM 969 N N . ALA A 1 128 ? 8.989 -4.793 -18.570 1.00 94.44 128 ALA A N 1
ATOM 970 C CA . ALA A 1 128 ? 9.859 -5.966 -18.511 1.00 94.44 128 ALA A CA 1
ATOM 971 C C . ALA A 1 128 ? 10.863 -5.896 -17.346 1.00 94.44 128 ALA A C 1
ATOM 973 O O . ALA A 1 128 ? 11.076 -6.895 -16.660 1.00 94.44 128 ALA A O 1
ATOM 974 N N . GLY A 1 129 ? 11.432 -4.716 -17.073 1.00 94.38 129 GLY A N 1
ATOM 975 C CA . GLY A 1 129 ? 12.349 -4.508 -15.947 1.00 94.38 129 GLY A CA 1
ATOM 976 C C . GLY A 1 129 ? 11.693 -4.671 -14.570 1.00 94.38 129 GLY A C 1
ATOM 977 O O . GLY A 1 129 ? 12.359 -5.053 -13.607 1.00 94.38 129 GLY A O 1
ATOM 978 N N . LEU A 1 130 ? 10.385 -4.427 -14.468 1.00 95.69 130 LEU A N 1
ATOM 979 C CA . LEU A 1 130 ? 9.617 -4.580 -13.231 1.00 95.69 130 LEU A CA 1
ATOM 980 C C . LEU A 1 130 ? 9.071 -6.001 -13.027 1.00 95.69 130 LEU A C 1
ATOM 982 O O . LEU A 1 130 ? 8.859 -6.394 -11.880 1.00 95.69 130 LEU A O 1
ATOM 986 N N . ARG A 1 131 ? 8.883 -6.788 -14.100 1.00 95.81 131 ARG A N 1
ATOM 987 C CA . ARG A 1 131 ? 8.306 -8.148 -14.040 1.00 95.81 131 ARG A CA 1
ATOM 988 C C . ARG A 1 131 ? 9.009 -9.058 -13.034 1.00 95.81 131 ARG A C 1
ATOM 990 O O . ARG A 1 131 ? 8.330 -9.691 -12.235 1.00 95.81 131 ARG A O 1
ATOM 997 N N . GLY A 1 132 ? 10.342 -9.120 -13.055 1.00 96.62 132 GLY A N 1
ATOM 998 C CA . GLY A 1 132 ? 11.114 -9.982 -12.149 1.00 96.62 132 GLY A CA 1
ATOM 999 C C . GLY A 1 132 ? 10.912 -9.623 -10.668 1.00 96.62 132 GLY A C 1
ATOM 1000 O O . GLY A 1 132 ? 10.447 -10.464 -9.900 1.00 96.62 132 GLY A O 1
ATOM 1001 N N . PRO A 1 133 ? 11.189 -8.370 -10.257 1.00 97.06 133 PRO A N 1
ATOM 1002 C CA . PRO A 1 133 ? 10.946 -7.907 -8.889 1.00 97.06 133 PRO A CA 1
ATOM 1003 C C . PRO A 1 133 ? 9.493 -8.050 -8.419 1.00 97.06 133 PRO A C 1
ATOM 1005 O O . PRO A 1 133 ? 9.258 -8.411 -7.267 1.00 97.06 133 PRO A O 1
ATOM 1008 N N . VAL A 1 134 ? 8.520 -7.795 -9.299 1.00 97.69 134 VAL A N 1
ATOM 1009 C CA . VAL A 1 134 ? 7.092 -7.994 -9.004 1.00 97.69 134 VAL A CA 1
ATOM 1010 C C . VAL A 1 134 ? 6.763 -9.473 -8.827 1.00 97.69 134 VAL A C 1
ATOM 1012 O O . VAL A 1 134 ? 6.024 -9.814 -7.910 1.00 97.69 134 VAL A O 1
ATOM 1015 N N . GLY A 1 135 ? 7.334 -10.352 -9.653 1.00 97.19 135 GLY A N 1
ATOM 1016 C CA . GLY A 1 135 ? 7.189 -11.801 -9.515 1.00 97.19 135 GLY A CA 1
ATOM 1017 C C . GLY A 1 135 ? 7.711 -12.307 -8.171 1.00 97.19 135 GLY A C 1
ATOM 1018 O O . GLY A 1 135 ? 6.999 -13.026 -7.481 1.00 97.19 135 GLY A O 1
ATOM 1019 N N . ALA A 1 136 ? 8.890 -11.846 -7.742 1.00 96.31 136 ALA A N 1
ATOM 1020 C CA . ALA A 1 136 ? 9.446 -12.197 -6.433 1.00 96.31 136 ALA A CA 1
ATOM 1021 C C . ALA A 1 136 ? 8.553 -11.730 -5.266 1.00 96.31 136 ALA A C 1
ATOM 1023 O O . ALA A 1 136 ? 8.383 -12.445 -4.279 1.00 96.31 136 ALA A O 1
ATOM 1024 N N . LEU A 1 137 ? 7.945 -10.541 -5.380 1.00 97.50 137 LEU A N 1
ATOM 1025 C CA . LEU A 1 137 ? 6.954 -10.068 -4.410 1.00 97.50 137 LEU A CA 1
ATOM 1026 C C . LEU A 1 137 ? 5.697 -10.955 -4.409 1.00 97.50 137 LEU A C 1
ATOM 1028 O O . LEU A 1 137 ? 5.211 -11.312 -3.336 1.00 97.50 137 LEU A O 1
ATOM 1032 N N . ALA A 1 138 ? 5.180 -11.305 -5.590 1.00 97.44 138 ALA A N 1
ATOM 1033 C CA . ALA A 1 138 ? 3.993 -12.142 -5.760 1.00 97.44 138 ALA A CA 1
ATOM 1034 C C . ALA A 1 138 ? 4.176 -13.517 -5.111 1.00 97.44 138 ALA A C 1
ATOM 1036 O O . ALA A 1 138 ? 3.362 -13.926 -4.283 1.00 97.44 138 ALA A O 1
ATOM 1037 N N . GLU A 1 139 ? 5.285 -14.179 -5.440 1.00 96.00 139 GLU A N 1
ATOM 1038 C CA . GLU A 1 139 ? 5.668 -15.479 -4.898 1.00 96.00 139 GLU A CA 1
ATOM 1039 C C . GLU A 1 139 ? 5.783 -15.417 -3.372 1.00 96.00 139 GLU A C 1
ATOM 1041 O O . GLU A 1 139 ? 5.238 -16.265 -2.667 1.00 96.00 139 GLU A O 1
ATOM 1046 N N . ARG A 1 140 ? 6.409 -14.363 -2.830 1.00 96.44 140 ARG A N 1
ATOM 1047 C CA . ARG A 1 140 ? 6.543 -14.215 -1.378 1.00 96.44 140 ARG A CA 1
ATOM 1048 C C . ARG A 1 140 ? 5.203 -13.979 -0.682 1.00 96.44 140 ARG A C 1
ATOM 1050 O O . ARG A 1 140 ? 4.978 -14.537 0.387 1.00 96.44 140 ARG A O 1
ATOM 1057 N N . LEU A 1 141 ? 4.322 -13.152 -1.244 1.00 96.38 141 LEU A N 1
ATOM 1058 C CA . LEU A 1 141 ? 3.040 -12.817 -0.616 1.00 96.38 141 LEU A CA 1
ATOM 1059 C C . LEU A 1 141 ? 2.022 -13.949 -0.707 1.00 96.38 141 LEU A C 1
ATOM 1061 O O . LEU A 1 141 ? 1.275 -14.179 0.246 1.00 96.38 141 LEU A O 1
ATOM 1065 N N . TYR A 1 142 ? 1.971 -14.642 -1.839 1.00 96.19 142 TYR A N 1
ATOM 1066 C CA . TYR A 1 142 ? 0.835 -15.486 -2.196 1.00 96.19 142 TYR A CA 1
ATOM 1067 C C . TYR A 1 142 ? 1.224 -16.891 -2.670 1.00 96.19 142 TYR A C 1
ATOM 1069 O O . TYR A 1 142 ? 0.355 -17.759 -2.683 1.00 96.19 142 TYR A O 1
ATOM 1077 N N . GLY A 1 143 ? 2.498 -17.141 -2.980 1.00 93.12 143 GLY A N 1
ATOM 1078 C CA . GLY A 1 143 ? 2.966 -18.412 -3.531 1.00 93.12 143 GLY A CA 1
ATOM 1079 C C . GLY A 1 143 ? 2.571 -18.591 -4.996 1.00 93.12 143 GLY A C 1
ATOM 1080 O O . GLY A 1 143 ? 2.603 -17.640 -5.778 1.00 93.12 143 GLY A O 1
ATOM 1081 N N . ASP A 1 144 ? 2.201 -19.817 -5.360 1.00 88.69 144 ASP A N 1
ATOM 1082 C CA . ASP A 1 144 ? 1.784 -20.166 -6.718 1.00 88.69 144 ASP A CA 1
ATOM 1083 C C . ASP A 1 144 ? 0.354 -19.697 -7.038 1.00 88.69 144 ASP A C 1
ATOM 1085 O O . ASP A 1 144 ? -0.496 -19.537 -6.161 1.00 88.69 144 ASP A O 1
ATOM 1089 N N . GLY A 1 145 ? 0.060 -19.530 -8.331 1.00 86.38 145 GLY A N 1
ATOM 1090 C CA . GLY A 1 145 ? -1.299 -19.247 -8.812 1.00 86.38 145 GLY A CA 1
ATOM 1091 C C . GLY A 1 145 ? -1.754 -17.791 -8.666 1.00 86.38 145 GLY A C 1
ATOM 1092 O O . GLY A 1 145 ? -2.953 -17.522 -8.725 1.00 86.38 145 GLY A O 1
ATOM 1093 N N . VAL A 1 146 ? -0.819 -16.855 -8.483 1.00 96.25 146 VAL A N 1
ATOM 1094 C CA . VAL A 1 146 ? -1.098 -15.412 -8.509 1.00 96.25 146 VAL A CA 1
ATOM 1095 C C . VAL A 1 146 ? -1.306 -14.945 -9.939 1.00 96.25 146 VAL A C 1
ATOM 1097 O O . VAL A 1 146 ? -0.458 -15.166 -10.803 1.00 96.25 146 VAL A O 1
ATOM 1100 N N . ASP A 1 147 ? -2.399 -14.231 -10.172 1.00 97.00 147 ASP A N 1
ATOM 1101 C CA . ASP A 1 147 ? -2.609 -13.510 -11.417 1.00 97.00 147 ASP A CA 1
ATOM 1102 C C . ASP A 1 147 ? -1.859 -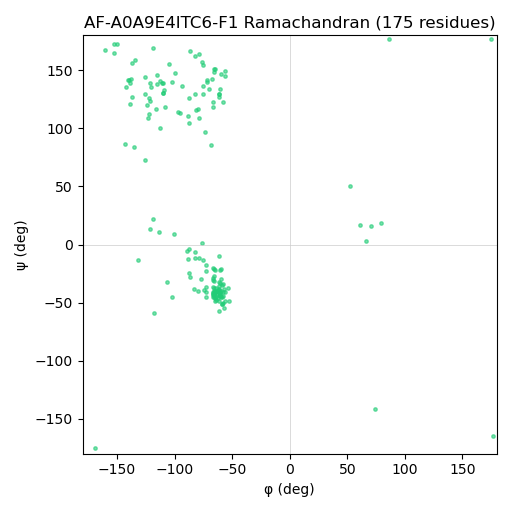12.169 -11.375 1.00 97.00 147 ASP A C 1
ATOM 1104 O O . ASP A 1 147 ? -2.148 -11.308 -10.538 1.00 97.00 147 ASP A O 1
ATOM 1108 N N . ILE A 1 148 ? -0.861 -12.006 -12.251 1.00 97.19 148 ILE A N 1
ATOM 1109 C CA . ILE A 1 148 ? -0.016 -10.805 -12.343 1.00 97.19 148 ILE A CA 1
ATOM 1110 C C . ILE A 1 148 ? -0.299 -10.093 -13.665 1.00 97.19 148 ILE A C 1
ATOM 1112 O O . ILE A 1 148 ? 0.257 -10.441 -14.717 1.00 97.19 148 ILE A O 1
ATOM 1116 N N . GLN A 1 149 ? -1.111 -9.042 -13.592 1.00 96.19 149 GLN A N 1
ATOM 1117 C CA . GLN A 1 149 ? -1.542 -8.263 -14.751 1.00 96.19 149 GLN A CA 1
ATOM 1118 C C . GLN A 1 149 ? -0.927 -6.860 -14.735 1.00 96.19 149 GLN A C 1
ATOM 1120 O O . GLN A 1 149 ? -0.856 -6.241 -13.672 1.00 96.19 149 GLN A O 1
ATOM 1125 N N . PRO A 1 150 ? -0.472 -6.325 -15.881 1.00 94.94 150 PRO A N 1
ATOM 1126 C CA . PRO A 1 150 ? -0.132 -4.911 -15.990 1.00 94.94 150 PRO A CA 1
ATOM 1127 C C . PRO A 1 150 ? -1.352 -4.040 -15.677 1.00 94.94 150 PRO A C 1
ATO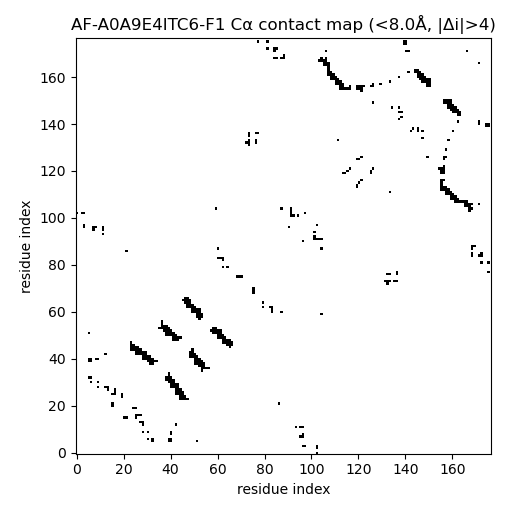M 1129 O O . PRO A 1 150 ? -2.480 -4.398 -16.014 1.00 94.94 150 PRO A O 1
ATOM 1132 N N . LEU A 1 151 ? -1.136 -2.867 -15.083 1.00 92.50 151 LEU A N 1
ATOM 1133 C CA . LEU A 1 151 ? -2.237 -1.937 -14.826 1.00 92.50 151 LEU A CA 1
ATOM 1134 C C . LEU A 1 151 ? -2.816 -1.399 -16.145 1.00 92.50 151 LEU A C 1
ATOM 1136 O O . LEU A 1 151 ? -2.116 -0.782 -16.955 1.00 92.50 151 LEU A O 1
ATOM 1140 N N . SER A 1 152 ? -4.118 -1.606 -16.347 1.00 81.44 152 SER A N 1
ATOM 1141 C CA . SER A 1 152 ? -4.840 -1.199 -17.557 1.00 81.44 152 SER A CA 1
ATOM 1142 C C . SER A 1 152 ? -5.195 0.292 -17.558 1.00 81.44 152 SER A C 1
ATOM 1144 O O . SER A 1 152 ? -5.039 0.959 -18.584 1.00 81.44 152 SER A O 1
ATOM 1146 N N . HIS A 1 153 ? -5.611 0.830 -16.408 1.00 73.94 153 HIS A N 1
ATOM 1147 C CA . HIS A 1 153 ? -6.179 2.180 -16.270 1.00 73.94 153 HIS A CA 1
ATOM 1148 C C . HIS A 1 153 ? -5.196 3.242 -15.747 1.00 73.94 153 HIS A C 1
ATOM 1150 O O . HIS A 1 153 ? -5.595 4.370 -15.473 1.00 73.94 153 HIS A O 1
ATOM 1156 N N . SER A 1 154 ? -3.904 2.912 -15.647 1.00 79.75 154 SER A N 1
ATOM 1157 C CA . SER A 1 154 ? -2.869 3.820 -15.141 1.00 79.75 154 SER A CA 1
ATOM 1158 C C . SER A 1 154 ? -2.033 4.435 -16.267 1.00 79.75 154 SER A C 1
ATOM 1160 O O . SER A 1 154 ? -1.640 3.765 -17.223 1.00 79.75 154 SER A O 1
ATOM 1162 N N . ASP A 1 155 ? -1.710 5.719 -16.138 1.00 86.31 155 ASP A N 1
ATOM 1163 C CA . ASP A 1 155 ? -0.704 6.412 -16.950 1.00 86.31 155 ASP A CA 1
ATOM 1164 C C . ASP A 1 155 ? 0.740 6.053 -16.543 1.00 86.31 155 ASP A C 1
ATOM 1166 O O . ASP A 1 155 ? 1.695 6.332 -17.276 1.00 86.31 155 ASP A O 1
ATOM 1170 N N . ARG A 1 156 ? 0.887 5.410 -15.381 1.00 93.44 156 ARG A N 1
ATOM 1171 C CA . ARG A 1 156 ? 2.128 4.898 -14.799 1.00 93.44 156 ARG A CA 1
ATOM 1172 C C . ARG A 1 156 ? 2.262 3.400 -15.052 1.00 93.44 156 ARG A C 1
ATOM 1174 O O . ARG A 1 156 ? 1.275 2.667 -15.075 1.00 93.44 156 ARG A O 1
ATOM 1181 N N . VAL A 1 157 ? 3.501 2.936 -15.202 1.00 95.44 157 VAL A N 1
ATOM 1182 C CA . VAL A 1 157 ? 3.791 1.500 -15.281 1.00 95.44 157 VAL A CA 1
ATOM 1183 C C . VAL A 1 157 ? 3.607 0.849 -13.907 1.00 95.44 157 VAL A C 1
ATOM 1185 O O . VAL A 1 157 ? 3.937 1.434 -12.872 1.00 95.44 157 VAL A O 1
ATOM 1188 N N . GLY A 1 158 ? 3.065 -0.362 -13.892 1.00 96.19 158 GLY A N 1
ATOM 1189 C CA . GLY A 1 158 ? 2.759 -1.074 -12.663 1.00 96.19 158 GLY A CA 1
ATOM 1190 C C . GLY A 1 158 ? 2.028 -2.381 -12.924 1.00 96.19 158 GLY A C 1
ATOM 1191 O O . GLY A 1 158 ? 1.690 -2.691 -14.067 1.00 96.19 158 GLY A O 1
ATOM 1192 N N . PHE A 1 159 ? 1.772 -3.122 -11.850 1.00 97.50 159 PHE A N 1
ATOM 1193 C CA . PHE A 1 159 ? 1.111 -4.423 -11.891 1.00 97.50 159 PHE A CA 1
ATOM 1194 C C . PHE A 1 159 ? 0.093 -4.559 -10.766 1.00 97.50 159 PHE A C 1
ATOM 1196 O O . PHE A 1 159 ? 0.357 -4.128 -9.645 1.00 97.50 159 PHE A O 1
ATOM 1203 N N . SER A 1 160 ? -1.028 -5.211 -11.050 1.00 96.12 160 SER A N 1
ATOM 1204 C CA . SER A 1 160 ? -1.914 -5.787 -10.042 1.00 96.12 160 SER A CA 1
ATOM 1205 C C . SER A 1 160 ? -1.541 -7.248 -9.815 1.00 96.12 160 SER A C 1
ATOM 1207 O O . SER A 1 160 ? -1.317 -7.994 -10.770 1.00 96.12 160 SER A O 1
ATOM 1209 N N . LEU A 1 161 ? -1.502 -7.648 -8.551 1.00 97.31 161 LEU A N 1
ATOM 1210 C CA . LEU A 1 161 ? -1.242 -9.004 -8.106 1.00 97.31 161 LEU A CA 1
ATOM 1211 C C . LEU A 1 161 ? -2.505 -9.493 -7.407 1.00 97.31 161 LEU A C 1
ATOM 1213 O O . LEU A 1 161 ? -2.891 -8.914 -6.390 1.00 97.31 161 LEU A O 1
ATOM 1217 N N . LYS A 1 162 ? -3.145 -10.531 -7.945 1.00 96.94 162 LYS A N 1
ATOM 1218 C CA . LYS A 1 162 ? -4.402 -11.060 -7.415 1.00 96.94 162 LYS A CA 1
ATOM 1219 C C . LYS A 1 162 ? -4.286 -12.545 -7.097 1.00 96.94 162 LYS A C 1
ATOM 1221 O O . LYS A 1 162 ? -4.007 -13.361 -7.971 1.00 96.94 162 LYS A O 1
ATOM 1226 N N . ALA A 1 163 ? -4.502 -12.892 -5.836 1.00 96.94 163 ALA A N 1
ATOM 1227 C CA . ALA A 1 163 ? -4.520 -14.266 -5.359 1.00 96.94 163 ALA A CA 1
ATOM 1228 C C . ALA A 1 163 ? -5.887 -14.930 -5.600 1.00 96.94 163 ALA A C 1
ATOM 1230 O O . ALA A 1 163 ? -6.908 -14.264 -5.774 1.00 96.94 163 ALA A O 1
ATOM 1231 N N . ALA A 1 164 ? -5.919 -16.264 -5.551 1.00 94.12 164 ALA A N 1
ATOM 1232 C CA . ALA A 1 164 ? -7.149 -17.043 -5.725 1.00 94.12 164 ALA A CA 1
ATOM 1233 C C . ALA A 1 164 ? -8.189 -16.820 -4.607 1.00 94.12 164 ALA A C 1
ATOM 1235 O O . ALA A 1 164 ? -9.378 -17.070 -4.805 1.00 94.12 164 ALA A O 1
ATOM 1236 N N . GLY A 1 165 ? -7.757 -16.364 -3.430 1.00 93.44 165 GLY A N 1
ATOM 1237 C CA . GLY A 1 165 ? -8.635 -16.142 -2.289 1.00 93.44 165 GLY A CA 1
ATOM 1238 C C . GLY A 1 165 ? -8.037 -15.209 -1.237 1.00 93.44 165 GLY A C 1
ATOM 1239 O O . GLY A 1 165 ? -6.841 -14.910 -1.284 1.00 93.44 165 GLY A O 1
ATOM 1240 N N . PRO A 1 166 ? -8.874 -14.743 -0.291 1.00 95.25 166 PRO A N 1
ATOM 1241 C CA . PRO A 1 166 ? -8.479 -13.798 0.747 1.00 95.25 166 PRO A CA 1
ATOM 1242 C C . PRO A 1 166 ? -7.439 -14.385 1.701 1.00 95.25 166 PRO A C 1
ATOM 1244 O O . PRO A 1 166 ? -7.423 -15.585 1.982 1.00 95.25 166 PRO A O 1
ATOM 1247 N N . ALA A 1 167 ? -6.610 -13.504 2.251 1.00 95.81 167 ALA A N 1
ATOM 1248 C CA . ALA A 1 167 ? -5.635 -13.815 3.286 1.00 95.81 167 ALA A CA 1
ATOM 1249 C C . ALA A 1 167 ? -5.636 -12.693 4.327 1.00 95.81 167 ALA A C 1
ATOM 1251 O O . ALA A 1 167 ? -5.703 -11.517 3.975 1.00 95.81 167 ALA A O 1
ATOM 1252 N N . SER A 1 168 ? -5.547 -13.042 5.612 1.00 96.56 168 SER A N 1
ATOM 1253 C CA . SER A 1 168 ? -5.417 -12.023 6.657 1.00 96.56 168 SER A CA 1
ATOM 1254 C C . SER A 1 168 ? -4.088 -11.281 6.526 1.00 96.56 168 SER A C 1
ATOM 1256 O O . SER A 1 168 ? -3.081 -11.854 6.095 1.00 96.56 168 SER A O 1
ATOM 1258 N N . LEU A 1 169 ? -4.056 -10.020 6.960 1.00 96.75 169 LEU A N 1
ATOM 1259 C CA . LEU A 1 169 ? -2.819 -9.239 6.947 1.00 96.75 169 LEU A CA 1
ATOM 1260 C C . LEU A 1 169 ? -1.732 -9.867 7.832 1.00 96.75 169 LEU A C 1
ATOM 1262 O O . LEU A 1 169 ? -0.562 -9.822 7.464 1.00 96.75 169 LEU A O 1
ATOM 1266 N N . ASP A 1 170 ? -2.101 -10.530 8.935 1.00 97.06 170 ASP A N 1
ATOM 1267 C CA . ASP A 1 170 ? -1.163 -11.313 9.754 1.00 97.06 170 ASP A CA 1
ATOM 1268 C C . ASP A 1 170 ? -0.520 -12.467 8.966 1.00 97.06 170 ASP A C 1
ATOM 1270 O O . ASP A 1 170 ? 0.691 -12.672 9.054 1.00 97.06 170 ASP A O 1
ATOM 1274 N N . ALA A 1 171 ? -1.298 -13.203 8.161 1.00 97.06 171 ALA A N 1
ATOM 1275 C CA . ALA A 1 171 ? -0.766 -14.293 7.344 1.00 97.06 171 ALA A CA 1
ATOM 1276 C C . ALA A 1 171 ? 0.185 -13.773 6.256 1.00 97.06 171 ALA A C 1
ATOM 1278 O O . ALA A 1 171 ? 1.230 -14.377 6.017 1.00 97.06 171 ALA A O 1
ATOM 1279 N N . LEU A 1 172 ? -0.149 -12.646 5.619 1.00 97.75 172 LEU A N 1
ATOM 1280 C CA . LEU A 1 172 ? 0.716 -12.014 4.618 1.00 97.75 172 LEU A CA 1
ATOM 1281 C C . LEU A 1 172 ? 2.006 -11.472 5.240 1.00 97.75 172 LEU A C 1
ATOM 1283 O O . LEU A 1 172 ? 3.086 -11.699 4.703 1.00 97.75 172 LEU A O 1
ATOM 1287 N N . LEU A 1 173 ? 1.916 -10.813 6.398 1.00 97.50 173 LEU A N 1
ATOM 1288 C CA . LEU A 1 173 ? 3.084 -10.328 7.134 1.00 97.50 173 LEU A CA 1
ATOM 1289 C C . LEU A 1 173 ? 4.016 -11.470 7.541 1.00 97.50 173 LEU A C 1
ATOM 1291 O O . LEU A 1 173 ? 5.223 -11.346 7.351 1.00 97.50 173 LEU A O 1
ATOM 1295 N N . ALA A 1 174 ? 3.470 -12.590 8.029 1.00 97.19 174 ALA A N 1
ATOM 1296 C CA . ALA A 1 174 ? 4.258 -13.762 8.406 1.00 97.19 174 ALA A CA 1
ATOM 1297 C C . ALA A 1 174 ? 5.072 -14.324 7.229 1.00 97.19 174 ALA A C 1
ATOM 1299 O O . ALA A 1 174 ? 6.204 -14.767 7.419 1.00 97.19 174 ALA A O 1
ATOM 1300 N N . ARG A 1 175 ? 4.530 -14.255 6.006 1.00 95.81 175 ARG A N 1
ATOM 1301 C CA . ARG A 1 175 ? 5.240 -14.654 4.783 1.00 95.81 175 ARG A CA 1
ATOM 1302 C C . ARG A 1 175 ? 6.335 -13.670 4.383 1.00 95.81 175 ARG A C 1
ATOM 1304 O O . ARG A 1 175 ? 7.245 -14.063 3.671 1.00 95.81 175 ARG A O 1
ATOM 1311 N N . LEU A 1 176 ? 6.274 -12.410 4.815 1.00 92.69 176 LEU A N 1
ATOM 1312 C CA . LEU A 1 176 ? 7.297 -11.404 4.515 1.00 92.69 176 LEU A CA 1
ATOM 1313 C C . LEU A 1 176 ? 8.452 -11.375 5.519 1.00 92.69 176 LEU A C 1
ATOM 1315 O O . LEU A 1 176 ? 9.441 -10.701 5.233 1.00 92.69 176 LEU A O 1
ATOM 1319 N N . THR A 1 177 ? 8.332 -12.036 6.671 1.00 77.81 177 THR A N 1
ATOM 1320 C CA . THR A 1 177 ? 9.417 -12.231 7.658 1.00 77.81 177 THR A CA 1
ATOM 1321 C C . THR A 1 177 ? 10.475 -13.191 7.148 1.00 77.81 177 THR A C 1
ATOM 1323 O O . THR A 1 177 ? 11.665 -12.889 7.356 1.00 77.81 177 THR A O 1
#

Foldseek 3Di:
DPDQLQVLCQVVLVVCQVVVVAPFNWDDKDAPCVDPFFFGIWTDTPQWIWTQGCHPNDTDIDIGGDDDDDDDLLLVVLVRLLRRLSVQVVCQVDCSSPVPDGDFDQLQKDKDWDPDCVVQPPDPVSLVVVVVSVVSLLCLQANPDWDWAWDPPDRTTIIMTGHPGGDGSVSRNVSSD

pLDDT: mean 92.03, std 8.5, range [44.38, 98.5]

Nearest PDB structures (foldseek):
  8fm6-assembly1_B  TM=3.314E-01  e=1.001E+00  Synechocystis sp. PCC 6803
  2kxo-assembly1_B  TM=4.418E-01  e=3.403E+00  Neisseria gonorrhoeae
  7evo-assembly1_D  TM=4.333E-01  e=2.857E+00  Homo sapiens
  7byw-assembly1_B  TM=4.420E-01  e=7.260E+00  Paracidovorax avenae ATCC 19860
  5era-assembly1_A  TM=2.452E-01  e=8.158E+00  Homo sapiens

Sequence (177 aa):
PQAVAPGAVIPVFHRWIRERAAPEMLIDVADYTHLVDGPQVLLVAHEANYVIDLSEGRPGLAYTRKLPAEGPLAERLLAAARVLLAAGRRLEQDAEVMPAGRFAFRGDEIALVANDRLVAPRTAAAEAGLRGPVGALAERLYGDGVDIQPLSHSDRVGFSLKAAGPASLDALLARLT

Solvent-accessible surface area (backbone atoms only — not comparable to full-atom values): 10166 Å² total; per-residue (Å²): 132,86,75,70,60,66,72,48,47,52,67,54,51,57,47,34,43,77,67,58,71,54,97,52,58,54,76,51,78,46,85,32,68,86,47,91,68,28,62,22,34,38,41,39,29,76,46,30,34,39,30,42,28,28,46,94,82,45,82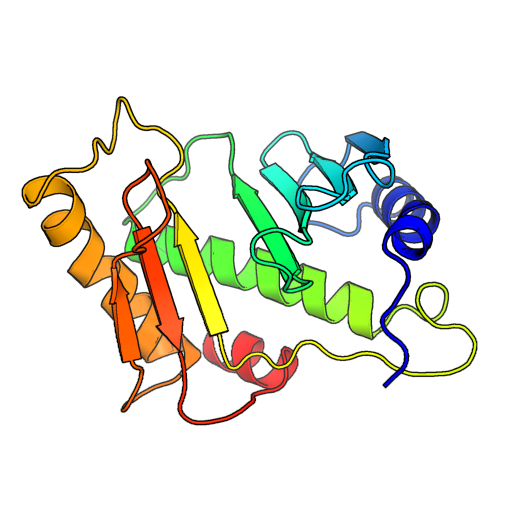,45,80,46,71,46,74,72,60,91,75,76,77,58,67,38,60,46,49,47,53,51,49,49,54,42,40,52,52,52,44,52,54,49,70,36,57,78,56,33,82,88,60,79,63,77,72,56,60,26,64,53,74,48,69,44,84,53,51,88,85,32,43,72,43,74,67,47,50,58,68,42,47,60,37,51,47,55,43,45,41,48,58,64,42,79,78,57,47,78,42,69,49,83,92,51,89,41,33,38,35,37,40,34,45,90,56,69,39,51,46,68,61,38,48,63,52,72,109

Radius of gyration: 16.05 Å; Cα contacts (8 Å, |Δi|>4): 280; chains: 1; bounding box: 40×36×42 Å